Protein AF-A0A3Q4H9J1-F1 (afdb_monomer)

Structure (mmCIF, N/CA/C/O backbone):
data_AF-A0A3Q4H9J1-F1
#
_entry.id   AF-A0A3Q4H9J1-F1
#
loop_
_atom_site.group_PDB
_atom_site.id
_atom_site.type_symbol
_atom_site.label_atom_id
_atom_site.label_alt_id
_atom_site.label_comp_id
_atom_site.label_asym_id
_atom_site.label_entity_id
_atom_site.label_seq_id
_atom_site.pdbx_PDB_ins_code
_atom_site.Cartn_x
_atom_site.Cartn_y
_atom_site.Cartn_z
_atom_site.occupancy
_atom_site.B_iso_or_equiv
_atom_site.auth_seq_id
_atom_site.auth_comp_id
_atom_site.auth_asym_id
_atom_site.auth_atom_id
_atom_site.pdbx_PDB_model_num
ATOM 1 N N . MET A 1 1 ? 48.710 -42.770 75.315 1.00 37.75 1 MET A N 1
ATOM 2 C CA . MET A 1 1 ? 49.729 -42.894 74.249 1.00 37.75 1 MET A CA 1
ATOM 3 C C . MET A 1 1 ? 49.001 -42.767 72.917 1.00 37.75 1 MET A C 1
ATOM 5 O O . MET A 1 1 ? 48.174 -43.613 72.608 1.00 37.75 1 MET A O 1
ATOM 9 N N . GLY A 1 2 ? 49.151 -41.626 72.239 1.00 50.69 2 GLY A N 1
ATOM 10 C CA . GLY A 1 2 ? 48.343 -41.261 71.072 1.00 50.69 2 GLY A CA 1
ATOM 11 C C . GLY A 1 2 ? 48.738 -42.026 69.811 1.00 50.69 2 GLY A C 1
ATOM 12 O O . GLY A 1 2 ? 49.920 -42.143 69.504 1.00 50.69 2 GLY A O 1
ATOM 13 N N . LEU A 1 3 ? 47.747 -42.516 69.065 1.00 50.78 3 LEU A N 1
ATOM 14 C CA . LEU A 1 3 ? 47.939 -43.161 67.765 1.00 50.78 3 LEU A CA 1
ATOM 15 C C . LEU A 1 3 ? 46.765 -42.821 66.838 1.00 50.78 3 LEU A C 1
ATOM 17 O O . LEU A 1 3 ? 45.872 -43.623 66.609 1.00 50.78 3 LEU A O 1
ATOM 21 N N . LEU A 1 4 ? 46.779 -41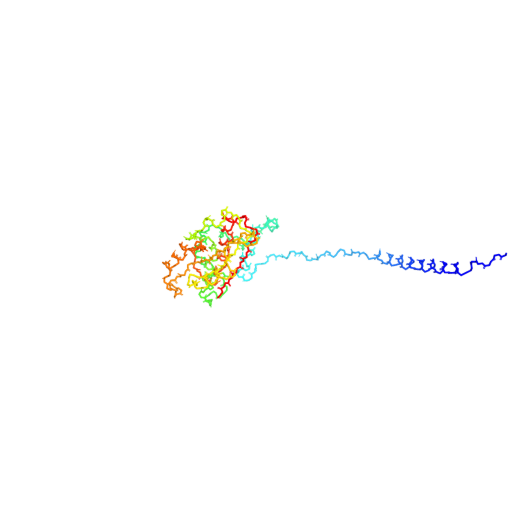.594 66.318 1.00 53.97 4 LEU A N 1
ATOM 22 C CA . LEU A 1 4 ? 46.093 -41.161 65.091 1.00 53.97 4 LEU A CA 1
ATOM 23 C C . LEU A 1 4 ? 46.690 -39.796 64.714 1.00 53.97 4 LEU A C 1
ATOM 25 O O . LEU A 1 4 ? 46.412 -38.823 65.410 1.00 53.97 4 LEU A O 1
ATOM 29 N N . PRO A 1 5 ? 47.589 -39.714 63.702 1.00 55.06 5 PRO A N 1
ATOM 30 C CA . PRO A 1 5 ? 47.185 -39.030 62.465 1.00 55.06 5 PRO A CA 1
ATOM 31 C C . PRO A 1 5 ? 48.042 -39.410 61.225 1.00 55.06 5 PRO A C 1
ATOM 33 O O . PRO A 1 5 ? 48.725 -38.561 60.664 1.00 55.06 5 PRO A O 1
ATOM 36 N N . LYS A 1 6 ? 48.058 -40.665 60.747 1.00 55.75 6 LYS A N 1
ATOM 37 C CA . LYS A 1 6 ? 48.795 -41.002 59.494 1.00 55.75 6 LYS A CA 1
ATOM 38 C C . LYS A 1 6 ? 47.933 -41.029 58.225 1.00 55.75 6 LYS A C 1
ATOM 40 O O . LYS A 1 6 ? 48.457 -40.766 57.146 1.00 55.75 6 LYS A O 1
ATOM 45 N N . MET A 1 7 ? 46.623 -41.280 58.325 1.00 55.19 7 MET A N 1
ATOM 46 C CA . MET A 1 7 ? 45.740 -41.319 57.143 1.00 55.19 7 MET A CA 1
ATOM 47 C C . MET A 1 7 ? 45.337 -39.931 56.628 1.00 55.19 7 MET A C 1
ATOM 49 O O . MET A 1 7 ? 45.268 -39.733 55.421 1.00 55.19 7 MET A O 1
ATOM 53 N N . ARG A 1 8 ? 45.125 -38.949 57.516 1.00 61.12 8 ARG A N 1
ATOM 54 C CA . ARG A 1 8 ? 44.726 -37.590 57.105 1.00 61.12 8 ARG A CA 1
ATOM 55 C C . ARG A 1 8 ? 45.862 -36.824 56.421 1.00 61.12 8 ARG A C 1
ATOM 57 O O . ARG A 1 8 ? 45.616 -36.136 55.440 1.00 61.12 8 ARG A O 1
ATOM 64 N N . LEU A 1 9 ? 47.106 -37.009 56.870 1.00 64.12 9 LEU A N 1
ATOM 65 C CA . LEU A 1 9 ? 48.265 -36.327 56.288 1.00 64.12 9 LEU A CA 1
ATOM 66 C C . LEU A 1 9 ? 48.569 -36.808 54.859 1.00 64.12 9 LEU A C 1
ATOM 68 O O . LEU A 1 9 ? 48.831 -35.986 53.990 1.00 64.12 9 LEU A O 1
ATOM 72 N N . LYS A 1 10 ? 48.467 -38.117 54.581 1.00 67.44 10 LYS A N 1
ATOM 73 C CA . LYS A 1 10 ? 48.689 -38.664 53.227 1.00 67.44 10 LYS A CA 1
ATOM 74 C C . LYS A 1 10 ? 47.671 -38.147 52.206 1.00 67.44 10 LYS A C 1
ATOM 76 O O . LYS A 1 10 ? 48.046 -37.852 51.077 1.00 67.44 10 LYS A O 1
ATOM 81 N N . VAL A 1 11 ? 46.407 -38.004 52.609 1.00 72.19 11 VAL A N 1
ATOM 82 C CA . VAL A 1 11 ? 45.340 -37.473 51.744 1.00 72.19 11 VAL A CA 1
ATOM 83 C C . VAL A 1 11 ? 45.539 -35.980 51.481 1.00 72.19 11 VAL A C 1
ATOM 85 O O . VAL A 1 11 ? 45.431 -35.549 50.338 1.00 72.19 11 VAL A O 1
ATOM 88 N N . VAL A 1 12 ? 45.911 -35.203 52.504 1.00 74.38 12 VAL A N 1
ATOM 89 C CA . VAL A 1 12 ? 46.216 -33.772 52.344 1.00 74.38 12 VAL A CA 1
ATOM 90 C C . VAL A 1 12 ? 47.431 -33.566 51.438 1.00 74.38 12 VAL A C 1
ATOM 92 O O . VAL A 1 12 ? 47.358 -32.753 50.525 1.00 74.38 12 VAL A O 1
ATOM 95 N N . VAL A 1 13 ? 48.504 -34.343 51.616 1.00 77.06 13 VAL A N 1
ATOM 96 C CA . VAL A 1 13 ? 49.694 -34.280 50.747 1.00 77.06 13 VAL A CA 1
ATOM 97 C C . VAL A 1 13 ? 49.363 -34.697 49.310 1.00 77.06 13 VAL A C 1
ATOM 99 O O . VAL A 1 13 ? 49.844 -34.087 48.363 1.00 77.06 13 VAL A O 1
ATOM 102 N N . SER A 1 14 ? 48.505 -35.701 49.114 1.00 77.38 14 SER A N 1
ATOM 103 C CA . SER A 1 14 ? 48.070 -36.094 47.770 1.00 77.38 14 SER A CA 1
ATOM 104 C C . SER A 1 14 ? 47.244 -34.994 47.091 1.00 77.38 14 SER A C 1
ATOM 106 O O . SER A 1 14 ? 47.505 -34.680 45.933 1.00 77.38 14 SER A O 1
ATOM 108 N N . LEU A 1 15 ? 46.315 -34.353 47.808 1.00 78.94 15 LEU A N 1
ATOM 109 C CA . LEU A 1 15 ? 45.510 -33.239 47.292 1.00 78.94 15 LEU A CA 1
ATOM 110 C C . LEU A 1 15 ? 46.351 -31.994 46.984 1.00 78.94 15 LEU A C 1
ATOM 112 O O . LEU A 1 15 ? 46.116 -31.338 45.971 1.00 78.94 15 LEU A O 1
ATOM 116 N N . THR A 1 16 ? 47.345 -31.664 47.813 1.00 79.56 16 THR A N 1
ATOM 117 C CA . THR A 1 16 ? 48.235 -30.524 47.542 1.00 79.56 16 THR A CA 1
ATOM 118 C C . THR A 1 16 ? 49.149 -30.789 46.349 1.00 79.56 16 THR A C 1
ATOM 120 O O . THR A 1 16 ? 49.336 -29.891 45.532 1.00 79.56 16 THR A O 1
ATOM 123 N N . MET A 1 17 ? 49.649 -32.017 46.183 1.00 81.44 17 MET A N 1
ATOM 124 C CA . MET A 1 17 ? 50.449 -32.398 45.014 1.00 81.44 17 MET A CA 1
ATOM 125 C C . MET A 1 17 ? 49.625 -32.399 43.723 1.00 81.44 17 MET A C 1
ATOM 127 O O . MET A 1 17 ? 50.103 -31.914 42.701 1.00 81.44 17 MET A O 1
ATOM 131 N N . VAL A 1 18 ? 48.373 -32.870 43.761 1.00 85.25 18 VAL A N 1
ATOM 132 C CA . VAL A 1 18 ? 47.457 -32.798 42.609 1.00 85.25 18 VAL A CA 1
ATOM 133 C C . VAL A 1 18 ? 47.160 -31.343 42.240 1.00 85.25 18 VAL A C 1
ATOM 135 O O . VAL A 1 18 ? 47.265 -30.982 41.070 1.00 85.25 18 VAL A O 1
ATOM 138 N N . ASN A 1 19 ? 46.877 -30.482 43.221 1.00 77.00 19 ASN A N 1
ATOM 139 C CA . ASN A 1 19 ? 46.660 -29.055 42.970 1.00 77.00 19 ASN A CA 1
ATOM 140 C C . ASN A 1 19 ? 47.911 -28.357 42.415 1.00 77.00 19 ASN A C 1
ATOM 142 O O . ASN A 1 19 ? 47.789 -27.538 41.509 1.00 77.00 19 ASN A O 1
ATOM 146 N N . LEU A 1 20 ? 49.111 -28.710 42.886 1.00 84.12 20 LEU A N 1
ATOM 147 C CA . LEU A 1 20 ? 50.372 -28.219 42.321 1.00 84.12 20 LEU A CA 1
ATOM 148 C C . LEU A 1 20 ? 50.561 -28.665 40.868 1.00 84.12 20 LEU A C 1
ATOM 150 O O . LEU A 1 20 ? 50.935 -27.852 40.028 1.00 84.12 20 LEU A O 1
ATOM 154 N N . PHE A 1 21 ? 50.256 -29.924 40.548 1.00 83.44 21 PHE A N 1
ATOM 155 C CA . PHE A 1 21 ? 50.308 -30.422 39.172 1.00 83.44 21 PHE A CA 1
ATOM 156 C C . PHE A 1 21 ? 49.316 -29.697 38.258 1.00 83.44 21 PHE A C 1
ATOM 158 O O . PHE A 1 21 ? 49.690 -29.292 37.158 1.00 83.44 21 PHE A O 1
ATOM 165 N N . ILE A 1 22 ? 48.086 -29.466 38.723 1.00 81.00 22 ILE A N 1
ATOM 166 C CA . ILE A 1 22 ? 47.083 -28.678 37.995 1.00 81.00 22 ILE A CA 1
ATOM 167 C C . ILE A 1 22 ? 47.595 -27.250 37.771 1.00 81.00 22 ILE A C 1
ATOM 169 O O . ILE A 1 22 ? 47.521 -26.740 36.655 1.00 81.00 22 ILE A O 1
ATOM 173 N N . PHE A 1 23 ? 48.190 -26.624 38.791 1.00 80.06 23 PHE A N 1
ATOM 174 C CA . PHE A 1 23 ? 48.739 -25.273 38.682 1.00 80.06 23 PHE A CA 1
ATOM 175 C C . PHE A 1 23 ? 49.909 -25.198 37.689 1.00 80.06 23 PHE A C 1
ATOM 177 O O . PHE A 1 23 ? 49.989 -24.261 36.897 1.00 80.06 23 PHE A O 1
ATOM 184 N N . ILE A 1 24 ? 50.786 -26.208 37.664 1.00 80.38 24 ILE A N 1
ATOM 185 C CA . ILE A 1 24 ? 51.892 -26.305 36.700 1.00 80.38 24 ILE A CA 1
ATOM 186 C C . ILE A 1 24 ? 51.363 -26.496 35.271 1.00 80.38 24 ILE A C 1
ATOM 188 O O . ILE A 1 24 ? 51.884 -25.867 34.350 1.00 80.38 24 ILE A O 1
ATOM 192 N N . ILE A 1 25 ? 50.319 -27.310 35.069 1.00 75.94 25 ILE A N 1
ATOM 193 C CA . ILE A 1 25 ? 49.686 -27.503 33.753 1.00 75.94 25 ILE A CA 1
ATOM 194 C C . ILE A 1 25 ? 49.044 -26.197 33.265 1.00 75.94 25 ILE A C 1
ATOM 196 O O . ILE A 1 25 ? 49.283 -25.793 32.126 1.00 75.94 25 ILE A O 1
ATOM 200 N N . ILE A 1 26 ? 48.298 -25.497 34.126 1.00 70.38 26 ILE A N 1
ATOM 201 C CA . ILE A 1 26 ? 47.676 -24.206 33.791 1.00 70.38 26 ILE A CA 1
ATOM 202 C C . ILE A 1 26 ? 48.749 -23.153 33.479 1.00 70.38 26 ILE A C 1
ATOM 204 O O . ILE A 1 26 ? 48.635 -22.432 32.489 1.00 70.38 26 ILE A O 1
ATOM 208 N N . SER A 1 27 ? 49.829 -23.104 34.262 1.00 70.00 27 SER A N 1
ATOM 209 C CA . SER A 1 27 ? 50.927 -22.152 34.057 1.00 70.00 27 SER A CA 1
ATOM 210 C C . SER A 1 27 ? 51.729 -22.443 32.774 1.00 70.00 27 SER A C 1
ATOM 212 O O . SER A 1 27 ? 52.113 -21.517 32.059 1.00 70.00 27 SER A O 1
ATOM 214 N N . ARG A 1 28 ? 51.912 -23.723 32.398 1.00 67.12 28 ARG A N 1
ATOM 215 C CA . ARG A 1 28 ? 52.495 -24.103 31.093 1.00 67.12 28 ARG A CA 1
ATOM 216 C C . ARG A 1 28 ? 51.592 -23.740 29.913 1.00 67.12 28 ARG A C 1
ATOM 218 O O . ARG A 1 28 ? 52.122 -23.266 28.913 1.00 67.12 28 ARG A O 1
ATOM 225 N N . ASN A 1 29 ? 50.273 -23.919 30.029 1.00 58.97 29 ASN A N 1
ATOM 226 C CA . ASN A 1 29 ? 49.326 -23.526 28.977 1.00 58.97 29 ASN A CA 1
ATOM 227 C C . ASN A 1 29 ? 49.263 -22.001 28.800 1.00 58.97 29 ASN A C 1
ATOM 229 O O . ASN A 1 29 ? 49.269 -21.518 27.673 1.00 58.97 29 ASN A O 1
ATOM 233 N N . ILE A 1 30 ? 49.302 -21.232 29.893 1.00 58.22 30 ILE A N 1
ATOM 234 C CA . ILE A 1 30 ? 49.330 -19.759 29.840 1.00 58.22 30 ILE A CA 1
ATOM 235 C C . ILE A 1 30 ? 50.601 -19.226 29.160 1.00 58.22 30 ILE A C 1
ATOM 237 O O . ILE A 1 30 ? 50.550 -18.199 28.483 1.00 58.22 30 ILE A O 1
ATOM 241 N N . ASN A 1 31 ? 51.737 -19.916 29.300 1.00 51.12 31 ASN A N 1
ATOM 242 C CA . ASN A 1 31 ? 52.978 -19.520 28.630 1.00 51.12 31 ASN A CA 1
ATOM 243 C C . ASN A 1 31 ? 53.049 -19.931 27.150 1.00 51.12 31 ASN A C 1
ATOM 245 O O . ASN A 1 31 ? 53.826 -19.326 26.414 1.00 51.12 31 ASN A O 1
ATOM 249 N N . GLN A 1 32 ? 52.250 -20.903 26.690 1.00 52.34 32 GLN A N 1
ATOM 250 C CA . GLN A 1 32 ? 52.195 -21.254 25.264 1.00 52.34 32 GLN A CA 1
ATOM 251 C C . GLN A 1 32 ? 51.372 -20.260 24.430 1.00 52.34 32 GLN A C 1
ATOM 253 O O . GLN A 1 32 ? 51.667 -20.088 23.250 1.00 52.34 32 GLN A O 1
ATOM 258 N N . ASP A 1 33 ? 50.433 -19.527 25.036 1.00 51.19 33 ASP A N 1
ATOM 259 C CA . ASP A 1 33 ? 49.604 -18.543 24.319 1.00 51.19 33 ASP A CA 1
ATOM 260 C C . ASP A 1 33 ? 50.258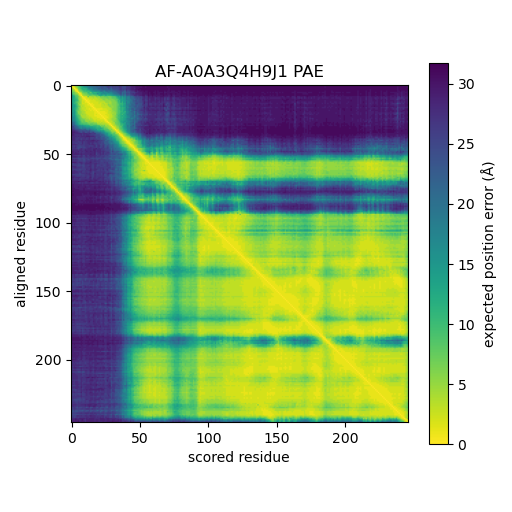 -17.156 24.159 1.00 51.19 33 ASP A C 1
ATOM 262 O O . ASP A 1 33 ? 49.728 -16.281 23.474 1.00 51.19 33 ASP A O 1
ATOM 266 N N . LYS A 1 34 ? 51.441 -16.929 24.750 1.00 50.31 34 LYS A N 1
ATOM 267 C CA . LYS A 1 34 ? 52.137 -15.627 24.701 1.00 50.31 34 LYS A CA 1
ATOM 268 C C . LYS A 1 34 ? 53.253 -15.513 23.656 1.00 50.31 34 LYS A C 1
ATOM 270 O O . LYS A 1 34 ? 53.969 -14.515 23.663 1.00 50.31 34 LYS A O 1
ATOM 275 N N . SER A 1 35 ? 53.400 -16.471 22.734 1.00 51.53 35 SER A N 1
ATOM 276 C CA . SER A 1 35 ? 54.343 -16.347 21.602 1.00 51.53 35 SER A CA 1
ATOM 277 C C . SER A 1 35 ? 53.692 -16.398 20.216 1.00 51.53 35 SER A C 1
ATOM 279 O O . SER A 1 35 ? 54.386 -16.553 19.210 1.00 51.53 35 SER A O 1
ATOM 281 N N . GLY A 1 36 ? 52.373 -16.244 20.127 1.00 50.06 36 GLY A N 1
ATOM 282 C CA . GLY A 1 36 ? 51.726 -15.909 18.868 1.00 50.06 36 GLY A CA 1
ATOM 283 C C . GLY A 1 36 ? 51.694 -14.396 18.740 1.00 50.06 36 GLY A C 1
ATOM 284 O O . GLY A 1 36 ? 50.844 -13.758 19.351 1.00 50.06 36 GLY A O 1
ATOM 285 N N . HIS A 1 37 ? 52.592 -13.791 17.957 1.00 55.06 37 HIS A N 1
ATOM 286 C CA . HIS A 1 37 ? 52.297 -12.466 17.414 1.00 55.06 37 HIS A CA 1
ATOM 287 C C . HIS A 1 37 ? 50.933 -12.572 16.739 1.00 55.06 37 HIS A C 1
ATOM 289 O O . HIS A 1 37 ? 50.810 -13.229 15.703 1.00 55.06 37 HIS A O 1
ATOM 295 N N . GLN A 1 38 ? 49.904 -11.993 17.357 1.00 60.75 38 GLN A N 1
ATOM 296 C CA . GLN A 1 38 ? 48.578 -11.898 16.777 1.00 60.75 38 GLN A CA 1
ATOM 297 C C . GLN A 1 38 ? 48.755 -10.995 15.556 1.00 60.75 38 GLN A C 1
ATOM 299 O O . GLN A 1 38 ? 48.740 -9.771 15.660 1.00 60.75 38 GLN A O 1
ATOM 304 N N . LYS A 1 39 ? 49.086 -11.599 14.407 1.00 60.12 39 LYS A N 1
ATOM 305 C CA . LYS A 1 39 ? 49.213 -10.888 13.141 1.00 60.12 39 LYS A CA 1
ATOM 306 C C . LYS A 1 39 ? 47.862 -10.242 12.932 1.00 60.12 39 LYS A C 1
ATOM 308 O O . LYS A 1 39 ? 46.887 -10.935 12.652 1.00 60.12 39 LYS A O 1
ATOM 313 N N . ILE A 1 40 ? 47.809 -8.929 13.114 1.00 63.81 40 ILE A N 1
ATOM 314 C CA . ILE A 1 40 ? 46.660 -8.136 12.718 1.00 63.81 40 ILE A CA 1
ATOM 315 C C . ILE A 1 40 ? 46.504 -8.423 11.226 1.00 63.81 40 ILE A C 1
ATOM 317 O O . ILE A 1 40 ? 47.340 -8.024 10.413 1.00 63.81 40 ILE A O 1
ATOM 321 N N . LEU A 1 41 ? 45.492 -9.218 10.880 1.00 65.06 41 LEU A N 1
ATOM 322 C CA . LEU A 1 41 ? 45.136 -9.522 9.503 1.00 65.06 41 LEU A CA 1
ATOM 323 C C . LEU A 1 41 ? 44.503 -8.257 8.938 1.00 65.06 41 LEU A C 1
ATOM 325 O O . LEU A 1 41 ? 43.286 -8.111 8.920 1.00 65.06 41 LEU A O 1
ATOM 329 N N . ILE A 1 42 ? 45.346 -7.313 8.530 1.00 66.19 42 ILE A N 1
ATOM 330 C CA . ILE A 1 42 ? 44.907 -6.165 7.751 1.00 66.19 42 ILE A CA 1
ATOM 331 C C . ILE A 1 42 ? 44.557 -6.721 6.368 1.00 66.19 42 ILE A C 1
ATOM 333 O O . ILE A 1 42 ? 45.443 -7.262 5.695 1.00 66.19 42 ILE A O 1
ATOM 337 N N . PRO A 1 43 ? 43.288 -6.646 5.931 1.00 70.12 43 PRO A N 1
ATOM 338 C CA . PRO A 1 43 ? 42.915 -7.085 4.599 1.00 70.12 43 PRO A CA 1
ATOM 339 C C . PRO A 1 43 ? 43.741 -6.305 3.572 1.00 70.12 43 PRO A C 1
ATOM 341 O O . PRO A 1 43 ? 43.734 -5.076 3.562 1.00 70.12 43 PRO A O 1
ATOM 344 N N . SER A 1 44 ? 44.460 -7.011 2.697 1.00 67.00 44 SER A N 1
ATOM 345 C CA . SER A 1 44 ? 45.255 -6.381 1.630 1.00 67.00 44 SER A CA 1
ATOM 346 C C . SER A 1 44 ? 44.384 -5.661 0.597 1.00 67.00 44 SER A C 1
ATOM 348 O O . SER A 1 44 ? 44.845 -4.777 -0.122 1.00 67.00 44 SER A O 1
ATOM 350 N N . LYS A 1 45 ? 43.104 -6.035 0.530 1.00 64.44 45 LYS A N 1
ATOM 351 C CA . LYS A 1 45 ? 42.085 -5.372 -0.274 1.00 64.44 45 LYS A CA 1
ATOM 352 C C . LYS A 1 45 ? 41.385 -4.334 0.591 1.00 64.44 45 LYS A C 1
ATOM 354 O O . LYS A 1 45 ? 41.023 -4.623 1.730 1.00 64.44 45 LYS A O 1
ATOM 359 N N . ARG A 1 46 ? 41.136 -3.146 0.033 1.00 65.38 46 ARG A N 1
ATOM 360 C CA . ARG A 1 46 ? 40.203 -2.199 0.656 1.00 65.38 46 ARG A CA 1
ATOM 361 C C . ARG A 1 46 ? 38.887 -2.933 0.911 1.00 65.38 46 ARG A C 1
ATOM 363 O O . ARG A 1 46 ? 38.387 -3.610 0.016 1.00 65.38 46 ARG A O 1
ATOM 370 N N . PHE A 1 47 ? 38.352 -2.785 2.122 1.00 65.19 47 PHE A N 1
ATOM 371 C CA . PHE A 1 47 ? 37.053 -3.345 2.505 1.00 65.19 47 PHE A CA 1
ATOM 372 C C . PHE A 1 47 ? 35.961 -2.957 1.491 1.00 65.19 47 PHE A C 1
ATOM 374 O O . PHE A 1 47 ? 35.124 -3.774 1.122 1.00 65.19 47 PHE A O 1
ATOM 381 N N . TRP A 1 48 ? 36.061 -1.739 0.953 1.00 62.66 48 TRP A N 1
ATOM 382 C CA . TRP A 1 48 ? 35.283 -1.265 -0.186 1.00 62.66 48 TRP A CA 1
ATOM 383 C C . TRP A 1 48 ? 36.074 -1.425 -1.493 1.00 62.66 48 TRP A C 1
ATOM 385 O O . TRP A 1 48 ? 37.131 -0.812 -1.673 1.00 62.66 48 TRP A O 1
ATOM 395 N N . ALA A 1 49 ? 35.558 -2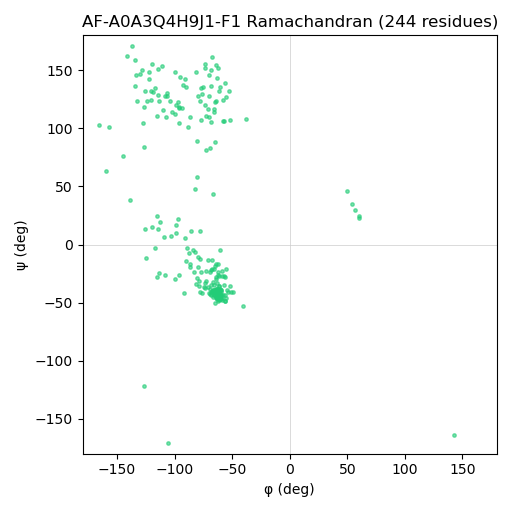.232 -2.422 1.00 63.03 49 ALA A N 1
ATOM 396 C CA . ALA A 1 49 ? 36.048 -2.278 -3.800 1.00 63.03 49 ALA A CA 1
ATOM 397 C C . ALA A 1 49 ? 35.731 -0.960 -4.540 1.00 63.03 49 ALA A C 1
ATOM 399 O O . ALA A 1 49 ? 34.853 -0.207 -4.119 1.00 63.03 49 ALA A O 1
ATOM 400 N N . LYS A 1 50 ? 36.422 -0.676 -5.660 1.00 64.50 50 LYS A N 1
ATOM 401 C CA . LYS A 1 50 ? 36.019 0.429 -6.552 1.00 64.50 50 LYS A CA 1
ATOM 402 C C . LYS A 1 50 ? 34.561 0.212 -6.965 1.00 64.50 50 LYS A C 1
ATOM 404 O O . LYS A 1 50 ? 34.214 -0.871 -7.432 1.00 64.50 50 LYS A O 1
ATOM 409 N N . VAL A 1 51 ? 33.731 1.231 -6.771 1.00 70.81 51 VAL A N 1
ATOM 410 C CA . VAL A 1 51 ? 32.291 1.159 -7.020 1.00 70.81 51 VAL A CA 1
ATOM 411 C C . VAL A 1 51 ? 32.053 1.024 -8.526 1.00 70.81 51 VAL A C 1
ATOM 413 O O . VAL A 1 51 ? 32.226 1.980 -9.276 1.00 70.81 51 VAL A O 1
ATOM 416 N N . ALA A 1 52 ? 31.689 -0.178 -8.970 1.00 75.75 52 ALA A N 1
ATOM 417 C CA . ALA A 1 52 ? 31.234 -0.435 -10.332 1.00 75.75 52 ALA A CA 1
ATOM 418 C C . ALA A 1 52 ? 29.696 -0.403 -10.374 1.00 75.75 52 ALA A C 1
ATOM 420 O O . ALA A 1 52 ? 29.058 -0.833 -9.404 1.00 75.75 52 ALA A O 1
ATOM 421 N N . PRO A 1 53 ? 29.084 0.093 -11.463 1.00 79.38 53 PRO A N 1
ATOM 422 C CA . PRO A 1 53 ? 27.635 0.107 -11.590 1.00 79.38 53 PRO A CA 1
ATOM 423 C C . PRO A 1 53 ? 27.101 -1.320 -11.736 1.00 79.38 53 PRO A C 1
ATOM 425 O O . PRO A 1 53 ? 27.644 -2.129 -12.494 1.00 79.38 53 PRO A O 1
ATOM 428 N N . SER A 1 54 ? 26.011 -1.628 -11.034 1.00 83.88 54 SER A N 1
ATOM 429 C CA . SER A 1 54 ? 25.308 -2.895 -11.239 1.00 83.88 54 SER A CA 1
ATOM 430 C C . SER A 1 54 ? 24.732 -2.991 -12.660 1.00 83.88 54 SER A C 1
ATOM 432 O O . SER A 1 54 ? 24.245 -2.004 -13.216 1.00 83.88 54 SER A O 1
ATOM 434 N N . SER A 1 55 ? 24.762 -4.191 -13.246 1.00 83.88 55 SER A N 1
ATOM 435 C CA . SER A 1 55 ? 24.189 -4.465 -14.571 1.00 83.88 55 SER A CA 1
ATOM 436 C C . SER A 1 55 ? 22.659 -4.488 -14.557 1.00 83.88 55 SER A C 1
ATOM 438 O O . SER A 1 55 ? 22.021 -4.116 -15.542 1.00 83.88 55 SER A O 1
ATOM 440 N N . ALA A 1 56 ? 22.061 -4.909 -13.441 1.00 88.69 56 ALA A N 1
ATOM 441 C CA . ALA A 1 56 ? 20.621 -4.907 -13.260 1.00 88.69 56 ALA A CA 1
ATOM 442 C C . ALA A 1 56 ? 20.128 -3.484 -12.978 1.00 88.69 56 ALA A C 1
ATOM 444 O O . ALA A 1 56 ? 20.631 -2.790 -12.091 1.00 88.69 56 ALA A O 1
ATOM 445 N N . TYR A 1 57 ? 19.106 -3.058 -13.721 1.00 89.75 57 TYR A N 1
ATOM 446 C CA . TYR A 1 57 ? 18.621 -1.681 -13.674 1.00 89.75 57 TYR A CA 1
ATOM 447 C C . TYR A 1 57 ? 18.170 -1.255 -12.270 1.00 89.75 57 TYR A C 1
ATOM 449 O O . TYR A 1 57 ? 18.579 -0.198 -11.795 1.00 89.75 57 TYR A O 1
ATOM 457 N N . TRP A 1 58 ? 17.391 -2.092 -11.574 1.00 89.31 58 TRP A N 1
ATOM 458 C CA . TRP A 1 58 ? 16.910 -1.777 -10.225 1.00 89.31 58 TRP A CA 1
ATOM 459 C C . TRP A 1 58 ? 18.063 -1.630 -9.224 1.00 89.31 58 TRP A C 1
ATOM 461 O O . TRP A 1 58 ? 18.130 -0.631 -8.516 1.00 89.31 58 TRP A O 1
ATOM 471 N N . ASN A 1 59 ? 19.018 -2.566 -9.228 1.00 90.50 59 ASN A N 1
ATOM 472 C CA . ASN A 1 59 ? 20.204 -2.508 -8.372 1.00 90.50 59 ASN A CA 1
ATOM 473 C C . ASN A 1 59 ? 21.036 -1.252 -8.643 1.00 90.50 59 ASN A C 1
ATOM 475 O O . ASN A 1 59 ? 21.514 -0.628 -7.703 1.00 90.50 59 ASN A O 1
ATOM 479 N N . ARG A 1 60 ? 21.171 -0.848 -9.913 1.00 88.38 60 ARG A N 1
ATOM 480 C CA . ARG A 1 60 ? 21.857 0.393 -10.287 1.00 88.38 60 ARG A CA 1
ATOM 481 C C . ARG A 1 60 ? 21.129 1.625 -9.751 1.00 88.38 60 ARG A C 1
ATOM 483 O O . ARG A 1 60 ? 21.775 2.518 -9.220 1.00 88.38 60 ARG A O 1
ATOM 490 N N . GLN A 1 61 ? 19.801 1.683 -9.872 1.00 86.38 61 GLN A N 1
ATOM 491 C CA . GLN A 1 61 ? 19.015 2.791 -9.314 1.00 86.38 61 GLN A CA 1
ATOM 492 C C . GLN A 1 61 ? 19.103 2.834 -7.781 1.00 86.38 61 GLN A C 1
ATOM 494 O O . GLN A 1 61 ? 19.277 3.911 -7.220 1.00 86.38 61 GLN A O 1
ATOM 499 N N . GLN A 1 62 ? 19.049 1.681 -7.107 1.00 88.69 62 GLN A N 1
ATOM 500 C CA . GLN A 1 62 ? 19.216 1.602 -5.654 1.00 88.69 62 GLN A CA 1
ATOM 501 C C . GLN A 1 62 ? 20.611 2.073 -5.224 1.00 88.69 62 GLN A C 1
ATOM 503 O O . GLN A 1 62 ? 20.729 2.890 -4.322 1.00 88.69 62 GLN A O 1
ATOM 508 N N . GLN A 1 63 ? 21.657 1.646 -5.932 1.00 85.62 63 GLN A N 1
ATOM 509 C CA . GLN A 1 63 ? 23.035 2.066 -5.681 1.00 85.62 63 GLN A CA 1
ATOM 510 C C . GLN A 1 63 ? 23.217 3.588 -5.810 1.00 85.62 63 GLN A C 1
ATOM 512 O O . GLN A 1 63 ? 23.902 4.191 -4.988 1.00 85.62 63 GLN A O 1
ATOM 517 N N . ILE A 1 64 ? 22.588 4.218 -6.811 1.00 82.81 64 ILE A N 1
ATOM 518 C CA . ILE A 1 64 ? 22.581 5.684 -6.961 1.00 82.81 64 ILE A CA 1
ATOM 519 C C . ILE A 1 64 ? 21.913 6.339 -5.741 1.00 82.81 64 ILE A C 1
ATOM 521 O O . ILE A 1 64 ? 22.476 7.265 -5.159 1.00 82.81 64 ILE A O 1
ATOM 525 N N . LEU A 1 65 ? 20.745 5.841 -5.317 1.00 84.56 65 LEU A N 1
ATOM 526 C CA . LEU A 1 65 ? 20.032 6.365 -4.146 1.00 84.56 65 LEU A CA 1
ATOM 527 C C . LEU A 1 65 ? 20.839 6.217 -2.849 1.00 84.56 65 LEU A C 1
ATOM 529 O O . LEU A 1 65 ? 20.887 7.162 -2.060 1.00 84.56 65 LEU A O 1
ATOM 533 N N . ASP A 1 66 ? 21.490 5.071 -2.647 1.00 84.19 66 ASP A N 1
ATOM 534 C CA . ASP A 1 66 ? 22.306 4.785 -1.465 1.00 84.19 66 ASP A CA 1
ATOM 535 C C . ASP A 1 66 ? 23.511 5.731 -1.375 1.00 84.19 66 ASP A C 1
ATOM 537 O O . ASP A 1 66 ? 23.823 6.235 -0.296 1.00 84.19 66 ASP A O 1
ATOM 541 N N . ILE A 1 67 ? 24.166 6.019 -2.506 1.00 79.69 67 ILE A N 1
ATOM 542 C CA . ILE A 1 67 ? 25.307 6.944 -2.556 1.00 79.69 67 ILE A CA 1
ATOM 543 C C . ILE A 1 67 ? 24.858 8.382 -2.295 1.00 79.69 67 ILE A C 1
ATOM 545 O O . ILE A 1 67 ? 25.503 9.081 -1.517 1.00 79.69 67 ILE A O 1
ATOM 549 N N . HIS A 1 68 ? 23.738 8.818 -2.879 1.00 78.50 68 HIS A N 1
ATOM 550 C CA . HIS A 1 68 ? 23.203 10.157 -2.618 1.00 78.50 68 HIS A CA 1
ATOM 551 C C . HIS A 1 68 ? 22.738 10.343 -1.169 1.00 78.50 68 HIS A C 1
ATOM 553 O O . HIS A 1 68 ? 22.864 11.437 -0.622 1.00 78.50 68 HIS A O 1
ATOM 559 N N . SER A 1 69 ? 22.199 9.290 -0.550 1.00 81.06 69 SER A N 1
ATOM 560 C CA . SER A 1 69 ? 21.614 9.356 0.794 1.00 81.06 69 SER A CA 1
ATOM 561 C C . SER A 1 69 ? 22.639 9.149 1.914 1.00 81.06 69 SER A C 1
ATOM 563 O O . SER A 1 69 ? 22.360 9.486 3.063 1.00 81.06 69 SER A O 1
ATOM 565 N N . ASN A 1 70 ? 23.826 8.606 1.618 1.00 79.25 70 ASN A N 1
ATOM 566 C CA . ASN A 1 70 ? 24.848 8.308 2.618 1.00 79.25 70 ASN A CA 1
ATOM 567 C C . ASN A 1 70 ? 26.109 9.161 2.417 1.00 79.25 70 ASN A C 1
ATOM 569 O O . ASN A 1 70 ? 26.907 8.959 1.500 1.00 79.25 70 ASN A O 1
ATOM 573 N N . GLN A 1 71 ? 26.326 10.085 3.354 1.00 66.56 71 GLN A N 1
ATOM 574 C CA . GLN A 1 71 ? 27.442 11.033 3.336 1.00 66.56 71 GLN A CA 1
ATOM 575 C C . GLN A 1 71 ? 28.824 10.355 3.319 1.00 66.56 71 GLN A C 1
ATOM 577 O O . GLN A 1 71 ? 29.768 10.921 2.774 1.00 66.56 71 GLN A O 1
ATOM 582 N N . ILE A 1 72 ? 28.950 9.133 3.855 1.00 67.00 72 ILE A N 1
ATOM 583 C CA . ILE A 1 72 ? 30.221 8.387 3.914 1.00 67.00 72 ILE A CA 1
ATOM 584 C C . ILE A 1 72 ? 30.713 7.999 2.510 1.00 67.00 72 ILE A C 1
ATOM 586 O O . ILE A 1 72 ? 31.919 7.941 2.270 1.00 67.00 72 ILE A O 1
ATOM 590 N N . PHE A 1 73 ? 29.803 7.749 1.563 1.00 62.44 73 PHE A N 1
ATOM 591 C CA . PHE A 1 73 ? 30.193 7.427 0.189 1.00 62.44 73 PHE A CA 1
ATOM 592 C C . PHE A 1 73 ? 30.581 8.676 -0.608 1.00 62.44 73 PHE A C 1
ATOM 594 O O . PHE A 1 73 ? 31.483 8.604 -1.436 1.00 62.44 73 PHE A O 1
ATOM 601 N N . MET A 1 74 ? 29.976 9.831 -0.319 1.00 57.31 74 MET A N 1
ATOM 602 C CA . MET A 1 74 ? 30.255 11.088 -1.026 1.00 57.31 74 MET A CA 1
ATOM 603 C C . MET A 1 74 ? 31.613 11.707 -0.650 1.00 57.31 74 MET A C 1
ATOM 605 O O . MET A 1 74 ? 32.280 12.289 -1.503 1.00 57.31 74 MET A O 1
ATOM 609 N N . THR A 1 75 ? 32.072 11.553 0.597 1.00 54.88 75 THR A N 1
ATOM 610 C CA . THR A 1 75 ? 33.338 12.147 1.078 1.00 54.88 75 THR A CA 1
ATOM 611 C C . THR A 1 75 ? 34.596 11.522 0.465 1.00 54.88 75 THR A C 1
ATOM 613 O O . THR A 1 75 ? 35.618 12.197 0.366 1.00 54.88 75 THR A O 1
ATOM 616 N N . ASN A 1 76 ? 34.527 10.277 -0.018 1.00 56.25 76 ASN A N 1
ATOM 617 C CA . ASN A 1 76 ? 35.638 9.616 -0.719 1.00 56.25 76 ASN A CA 1
ATOM 618 C C . ASN A 1 76 ? 35.789 10.039 -2.195 1.00 56.25 76 ASN A C 1
ATOM 620 O O . ASN A 1 76 ? 36.796 9.693 -2.814 1.00 56.25 76 ASN A O 1
ATOM 624 N N . HIS A 1 77 ? 34.814 10.757 -2.765 1.00 56.78 77 HIS A N 1
ATOM 625 C CA . HIS A 1 77 ? 34.746 11.085 -4.197 1.00 56.78 77 HIS A CA 1
ATOM 626 C C . HIS A 1 77 ? 34.920 12.581 -4.509 1.00 56.78 77 HIS A C 1
ATOM 628 O O . HIS A 1 77 ? 34.601 13.022 -5.608 1.00 56.78 77 HIS A O 1
ATOM 634 N N . SER A 1 78 ? 35.488 13.362 -3.586 1.00 54.34 78 SER A N 1
ATOM 635 C CA . SER A 1 78 ? 35.678 14.819 -3.707 1.00 54.34 78 SER A CA 1
ATOM 636 C C . SER A 1 78 ? 36.548 15.294 -4.885 1.00 54.34 78 SER A C 1
ATOM 638 O O . SER A 1 78 ? 36.649 16.499 -5.096 1.00 54.34 78 SER A O 1
ATOM 640 N N . SER A 1 79 ? 37.157 14.389 -5.659 1.00 56.12 79 SER A N 1
ATOM 641 C CA . SER A 1 79 ? 37.977 14.724 -6.837 1.00 56.12 79 SER A CA 1
ATOM 642 C C . SER A 1 79 ? 37.398 14.271 -8.183 1.00 56.12 79 SER A C 1
ATOM 644 O O . SER A 1 79 ? 37.702 14.923 -9.167 1.00 56.12 79 SER A O 1
ATOM 646 N N . ASP A 1 80 ? 36.542 13.242 -8.240 1.00 58.31 80 ASP A N 1
ATOM 647 C CA . ASP A 1 80 ? 35.900 12.769 -9.479 1.00 58.31 80 ASP A CA 1
ATOM 648 C C . ASP A 1 80 ? 34.608 12.010 -9.135 1.00 58.31 80 ASP A C 1
ATOM 650 O O . ASP A 1 80 ? 34.642 10.843 -8.722 1.00 58.31 80 ASP A O 1
ATOM 654 N N . ILE A 1 81 ? 33.453 12.666 -9.290 1.00 61.62 81 ILE A N 1
ATOM 655 C CA . ILE A 1 81 ? 32.147 11.998 -9.229 1.00 61.62 81 ILE A CA 1
ATOM 656 C C . ILE A 1 81 ? 31.990 11.200 -10.532 1.00 61.62 81 ILE A C 1
ATOM 658 O O . ILE A 1 81 ? 32.016 11.799 -11.608 1.00 61.62 81 ILE A O 1
ATOM 662 N N . PRO A 1 82 ? 31.828 9.865 -10.482 1.00 67.00 82 PRO A N 1
ATOM 663 C CA . PRO A 1 82 ? 31.637 9.068 -11.686 1.00 67.00 82 PRO A CA 1
ATOM 664 C C . PRO A 1 82 ? 30.435 9.545 -12.513 1.00 67.00 82 PRO A C 1
ATOM 666 O O . PRO A 1 82 ? 29.370 9.812 -11.973 1.00 67.00 82 PRO A O 1
ATOM 669 N N . GLU A 1 83 ? 30.569 9.582 -13.837 1.00 65.81 83 GLU A N 1
ATOM 670 C CA . GLU A 1 83 ? 29.559 10.123 -14.764 1.00 65.81 83 GLU A CA 1
ATOM 671 C C . GLU A 1 83 ? 28.165 9.470 -14.626 1.00 65.81 83 GLU A C 1
ATOM 673 O O . GLU A 1 83 ? 27.140 10.119 -14.817 1.00 65.81 83 GLU A O 1
ATOM 678 N N . TRP A 1 84 ? 28.104 8.205 -14.193 1.00 69.50 84 TRP A N 1
ATOM 679 C CA . TRP A 1 84 ? 26.850 7.490 -13.921 1.00 69.50 84 TRP A CA 1
ATOM 680 C C . TRP A 1 84 ? 26.097 7.974 -12.664 1.00 69.50 84 TRP A C 1
ATOM 682 O O . TRP A 1 84 ? 24.932 7.616 -12.493 1.00 69.50 84 TRP A O 1
ATOM 692 N N . LEU A 1 85 ? 26.735 8.776 -11.801 1.00 68.62 85 LEU A N 1
ATOM 693 C CA . LEU A 1 85 ? 26.130 9.448 -10.641 1.00 68.62 85 LEU A CA 1
ATOM 694 C C . LEU A 1 85 ? 25.572 10.839 -10.978 1.00 68.62 85 LEU A C 1
ATOM 696 O O . LEU A 1 85 ? 24.762 11.361 -10.222 1.00 68.62 85 LEU A O 1
ATOM 700 N N . ASN A 1 86 ? 25.927 11.419 -12.129 1.00 62.66 86 ASN A N 1
ATOM 701 C CA . ASN A 1 86 ? 25.386 12.705 -12.592 1.00 62.66 86 ASN A CA 1
ATOM 702 C C . ASN A 1 86 ? 23.973 12.595 -13.192 1.00 62.66 86 ASN A C 1
ATOM 704 O O . ASN A 1 86 ? 23.491 13.554 -13.805 1.00 62.66 86 ASN A O 1
ATOM 708 N N . ASP A 1 87 ? 23.292 11.451 -13.037 1.00 59.66 87 ASP A N 1
ATOM 709 C CA . ASP A 1 87 ? 21.905 11.276 -13.474 1.00 59.66 87 ASP A CA 1
ATOM 710 C C . ASP A 1 87 ? 20.999 12.136 -12.569 1.00 59.66 87 ASP A C 1
ATOM 712 O O . ASP A 1 87 ? 20.430 11.690 -11.573 1.00 59.66 87 ASP A O 1
ATOM 716 N N . THR A 1 88 ? 20.919 13.421 -12.926 1.00 55.22 88 THR A N 1
ATOM 717 C CA . THR A 1 88 ? 20.225 14.563 -12.304 1.00 55.22 88 THR A CA 1
ATOM 718 C C . THR A 1 88 ? 18.700 14.407 -12.357 1.00 55.22 88 THR A C 1
ATOM 720 O O . THR A 1 88 ? 17.947 15.327 -12.654 1.00 55.22 88 THR A O 1
ATOM 723 N N . SER A 1 89 ? 18.205 13.208 -12.063 1.00 52.09 89 SER A N 1
ATOM 724 C CA . SER A 1 89 ? 16.803 12.821 -12.208 1.00 52.09 89 SER A CA 1
ATOM 725 C C . SER A 1 89 ? 15.913 13.175 -11.013 1.00 52.09 89 SER A C 1
ATOM 727 O O . SER A 1 89 ? 14.766 12.737 -10.947 1.00 52.09 89 SER A O 1
ATOM 729 N N . LEU A 1 90 ? 16.418 13.985 -10.081 1.00 53.78 90 LEU A N 1
ATOM 730 C CA . LEU A 1 90 ? 15.686 14.429 -8.892 1.00 53.78 90 LEU A CA 1
ATOM 731 C C . LEU A 1 90 ? 14.750 15.626 -9.151 1.00 53.78 90 LEU A C 1
ATOM 733 O O . LEU A 1 90 ? 13.997 15.990 -8.255 1.00 53.78 90 LEU A O 1
ATOM 737 N N . THR A 1 91 ? 14.768 16.236 -10.344 1.00 51.69 91 THR A N 1
ATOM 738 C CA . THR A 1 91 ? 14.076 17.517 -10.617 1.00 51.69 91 THR A CA 1
ATOM 739 C C . THR A 1 91 ? 12.957 17.467 -11.665 1.00 51.69 91 THR A C 1
ATOM 741 O O . THR A 1 91 ? 12.278 18.470 -11.866 1.00 51.69 91 THR A O 1
ATOM 744 N N . SER A 1 92 ? 12.699 16.330 -12.320 1.00 55.75 92 SER A N 1
ATOM 745 C CA . SER A 1 92 ? 11.546 16.183 -13.227 1.00 55.75 92 SER A CA 1
ATOM 746 C C . SER A 1 92 ? 10.315 15.657 -12.485 1.00 55.75 92 SER A C 1
ATOM 748 O O . SER A 1 92 ? 10.463 14.766 -11.651 1.00 55.75 92 SER A O 1
ATOM 750 N N . ASN A 1 93 ? 9.114 16.141 -12.840 1.00 63.59 93 ASN A N 1
ATOM 751 C CA . ASN A 1 93 ? 7.817 15.675 -12.322 1.00 63.59 93 ASN A CA 1
ATOM 752 C C . ASN A 1 93 ? 7.788 14.149 -12.121 1.00 63.59 93 ASN A C 1
ATOM 754 O O . ASN A 1 93 ? 7.744 13.381 -13.081 1.00 63.59 93 ASN A O 1
ATOM 758 N N . VAL A 1 94 ? 7.799 13.732 -10.853 1.00 78.75 94 VAL A N 1
ATOM 759 C CA . VAL A 1 94 ? 8.077 12.364 -10.377 1.00 78.75 94 VAL A CA 1
ATOM 760 C C . VAL A 1 94 ? 7.112 11.307 -10.943 1.00 78.75 94 VAL A C 1
ATOM 762 O O . VAL A 1 94 ? 7.462 10.131 -11.029 1.00 78.75 94 VAL A O 1
ATOM 765 N N . CYS A 1 95 ? 5.922 11.733 -11.373 1.00 84.94 95 CYS A N 1
ATOM 766 C CA . CYS A 1 95 ? 4.863 10.872 -11.899 1.00 84.94 95 CYS A CA 1
ATOM 767 C C . CYS A 1 95 ? 4.708 10.871 -13.426 1.00 84.94 95 CYS A C 1
ATOM 769 O O . CYS A 1 95 ? 3.779 10.259 -13.944 1.00 84.94 95 CYS A O 1
ATOM 771 N N . GLN A 1 96 ? 5.615 11.518 -14.159 1.00 87.69 96 GLN A N 1
ATOM 772 C CA . GLN A 1 96 ? 5.679 11.396 -15.616 1.00 87.69 96 GLN A CA 1
ATOM 773 C C . GLN A 1 96 ? 6.425 10.114 -16.029 1.00 87.69 96 GLN A C 1
ATOM 775 O O . GLN A 1 96 ? 7.352 9.695 -15.327 1.00 87.69 96 GLN A O 1
ATOM 780 N N . PRO A 1 97 ? 6.061 9.489 -17.165 1.00 89.12 97 PRO A N 1
ATOM 781 C CA . PRO A 1 97 ? 6.709 8.267 -17.623 1.00 89.12 97 PRO A CA 1
ATOM 782 C C . PRO A 1 97 ? 8.187 8.519 -17.945 1.00 89.12 97 PRO A C 1
ATOM 784 O O . PRO A 1 97 ? 8.537 9.356 -18.781 1.00 89.12 97 PRO A O 1
ATOM 787 N N . ASN A 1 98 ? 9.079 7.763 -17.306 1.00 89.50 98 ASN A N 1
ATOM 788 C CA . ASN A 1 98 ? 10.514 7.875 -17.533 1.00 89.50 98 ASN A CA 1
ATOM 789 C C . ASN A 1 98 ? 10.936 7.121 -18.801 1.00 89.50 98 ASN A C 1
ATOM 791 O O . ASN A 1 98 ? 11.347 5.966 -18.741 1.00 89.50 98 ASN A O 1
ATOM 795 N N . LEU A 1 99 ? 10.905 7.787 -19.954 1.00 89.00 99 LEU A N 1
ATOM 796 C CA . LEU A 1 99 ? 11.261 7.171 -21.238 1.00 89.00 99 LEU A CA 1
ATOM 797 C C . LEU A 1 99 ? 12.729 6.718 -21.330 1.00 89.00 99 LEU A C 1
ATOM 799 O O . LEU A 1 99 ? 13.045 5.867 -22.159 1.00 89.00 99 LEU A O 1
ATOM 803 N N . ARG A 1 100 ? 13.632 7.195 -20.458 1.00 86.56 100 ARG A N 1
ATOM 804 C CA . ARG A 1 100 ? 15.042 6.750 -20.439 1.00 86.56 100 ARG A CA 1
ATOM 805 C C . ARG A 1 100 ? 15.191 5.259 -20.133 1.00 86.56 100 ARG A C 1
ATOM 807 O O . ARG A 1 100 ? 16.180 4.653 -20.533 1.00 86.56 100 ARG A O 1
ATOM 814 N N . VAL A 1 101 ? 14.211 4.638 -19.470 1.00 89.31 101 VAL A N 1
ATOM 815 C CA . VAL A 1 101 ? 14.258 3.194 -19.177 1.00 89.31 101 VAL A CA 1
ATOM 816 C C . VAL A 1 101 ? 14.285 2.342 -20.443 1.00 89.31 101 VAL A C 1
ATOM 818 O O . VAL A 1 101 ? 14.844 1.252 -20.426 1.00 89.31 101 VAL A O 1
ATOM 821 N N . THR A 1 102 ? 13.750 2.860 -21.551 1.00 89.25 102 THR A N 1
ATOM 822 C CA . THR A 1 102 ? 13.720 2.162 -22.844 1.00 89.25 102 THR A CA 1
ATOM 823 C C . THR A 1 102 ? 15.113 1.912 -23.424 1.00 89.25 102 THR A C 1
ATOM 825 O O . THR A 1 102 ? 15.314 0.911 -24.106 1.00 89.25 102 THR A O 1
ATOM 828 N N . THR A 1 103 ? 16.081 2.786 -23.126 1.00 89.38 103 THR A N 1
ATOM 829 C CA . THR A 1 103 ? 17.478 2.661 -23.572 1.00 89.38 103 THR A CA 1
ATOM 830 C C . THR A 1 103 ? 18.383 2.081 -22.490 1.00 89.38 103 THR A C 1
ATOM 832 O O . THR A 1 103 ? 19.374 1.423 -22.789 1.00 89.38 103 THR A O 1
ATOM 835 N N . GLN A 1 104 ? 18.050 2.318 -21.219 1.00 87.38 104 GLN A N 1
ATOM 836 C CA . GLN A 1 104 ? 18.858 1.899 -20.077 1.00 87.38 104 GLN A CA 1
ATOM 837 C C . GLN A 1 104 ? 18.629 0.442 -19.649 1.00 87.38 104 GLN A C 1
ATOM 839 O O . GLN A 1 104 ? 19.498 -0.131 -18.987 1.00 87.38 104 GLN A O 1
ATOM 844 N N . VAL A 1 105 ? 17.473 -0.142 -19.973 1.00 90.56 105 VAL A N 1
ATOM 845 C CA . VAL A 1 105 ? 17.123 -1.526 -19.635 1.00 90.56 105 VAL A CA 1
ATOM 846 C C . VAL A 1 105 ? 17.409 -2.426 -20.831 1.00 90.56 105 VAL A C 1
ATOM 848 O O . VAL A 1 105 ? 16.871 -2.231 -21.920 1.00 90.56 105 VAL A O 1
ATOM 851 N N . LYS A 1 106 ? 18.245 -3.445 -20.616 1.00 90.19 106 LYS A N 1
ATOM 852 C CA . LYS A 1 106 ? 18.554 -4.449 -21.636 1.00 90.19 106 LYS A CA 1
ATOM 853 C C . LYS A 1 106 ? 17.276 -5.189 -22.054 1.00 90.19 106 LYS A C 1
ATOM 855 O O . LYS A 1 106 ? 16.485 -5.573 -21.197 1.00 90.19 106 LYS A O 1
ATOM 860 N N . ASP A 1 107 ? 17.090 -5.380 -23.359 1.00 90.50 107 ASP A N 1
ATOM 861 C CA . ASP A 1 107 ? 15.969 -6.126 -23.947 1.00 90.50 107 ASP A CA 1
ATOM 862 C C . ASP A 1 107 ? 14.573 -5.600 -23.542 1.00 90.50 107 ASP A C 1
ATOM 864 O O . ASP A 1 107 ? 13.598 -6.352 -23.525 1.00 90.50 107 ASP A O 1
ATOM 868 N N . TYR A 1 108 ? 14.435 -4.292 -23.269 1.00 92.06 108 TYR A N 1
ATOM 869 C CA . TYR A 1 108 ? 13.184 -3.664 -22.809 1.00 92.06 108 TYR A CA 1
ATOM 870 C C . TYR A 1 108 ? 11.954 -4.036 -23.653 1.00 92.06 108 TYR A C 1
ATOM 872 O O . TYR A 1 108 ? 10.874 -4.303 -23.123 1.00 92.06 108 TYR A O 1
ATOM 880 N N . ASN A 1 109 ? 12.109 -4.098 -24.978 1.00 92.50 109 ASN A N 1
ATOM 881 C CA . ASN A 1 109 ? 11.003 -4.396 -25.890 1.00 92.50 109 ASN A CA 1
ATOM 882 C C . ASN A 1 109 ? 10.417 -5.802 -25.693 1.00 92.50 109 ASN A C 1
ATOM 884 O O . ASN A 1 109 ? 9.218 -5.978 -25.906 1.00 92.50 109 ASN A O 1
ATOM 888 N N . SER A 1 110 ? 11.222 -6.756 -25.220 1.00 94.69 110 SER A N 1
ATOM 889 C CA . SER A 1 110 ? 10.800 -8.133 -24.932 1.00 94.69 110 SER A CA 1
ATOM 890 C C . SER A 1 110 ? 10.022 -8.283 -23.617 1.00 94.69 110 SER A C 1
ATOM 892 O O . SER A 1 110 ? 9.398 -9.316 -23.383 1.00 94.69 110 SER A O 1
ATOM 894 N N . LEU A 1 111 ? 10.023 -7.257 -22.757 1.00 94.25 111 LEU A N 1
ATOM 895 C CA . LEU A 1 111 ? 9.350 -7.300 -21.461 1.00 94.25 111 LEU A CA 1
ATOM 896 C C . LEU A 1 111 ? 7.821 -7.300 -21.605 1.00 94.25 111 LEU A C 1
ATOM 898 O O . LEU A 1 111 ? 7.255 -6.617 -22.469 1.00 94.25 111 LEU A O 1
ATOM 902 N N . LEU A 1 112 ? 7.141 -8.005 -20.693 1.00 94.12 112 LEU A N 1
ATOM 903 C CA . LEU A 1 112 ? 5.681 -7.960 -20.593 1.00 94.12 112 LEU A CA 1
ATOM 904 C C . LEU A 1 112 ? 5.207 -6.533 -20.243 1.00 94.12 112 LEU A C 1
ATOM 906 O O . LEU A 1 112 ? 5.916 -5.816 -19.528 1.00 94.12 112 LEU A O 1
ATOM 910 N N . PRO A 1 113 ? 3.982 -6.139 -20.648 1.00 91.31 113 PRO A N 1
ATOM 911 C CA . PRO A 1 113 ? 3.441 -4.801 -20.388 1.00 91.31 113 PRO A CA 1
ATOM 912 C C . PRO A 1 113 ? 3.524 -4.366 -18.919 1.00 91.31 113 PRO A C 1
ATOM 914 O O . PRO A 1 113 ? 3.946 -3.256 -18.631 1.00 91.31 113 PRO A O 1
ATOM 917 N N . ARG A 1 114 ? 3.245 -5.274 -17.973 1.00 89.06 114 ARG A N 1
ATOM 918 C CA . ARG A 1 114 ? 3.290 -4.977 -16.528 1.00 89.06 114 ARG A CA 1
ATOM 919 C C . ARG A 1 114 ? 4.681 -4.549 -16.037 1.00 89.06 114 ARG A C 1
ATOM 921 O O . ARG A 1 114 ? 4.781 -3.686 -15.172 1.00 89.06 114 ARG A O 1
ATOM 928 N N . PHE A 1 115 ? 5.753 -5.121 -16.593 1.00 92.12 115 PHE A N 1
ATOM 929 C CA . PHE A 1 115 ? 7.123 -4.715 -16.257 1.00 92.12 115 PHE A CA 1
ATOM 930 C C . PHE A 1 115 ? 7.489 -3.374 -16.896 1.00 92.12 115 PHE A C 1
ATOM 932 O O . PHE A 1 115 ? 8.184 -2.576 -16.273 1.00 92.12 115 PHE A O 1
ATOM 939 N N . LYS A 1 116 ? 7.007 -3.111 -18.116 1.00 93.12 116 LYS A N 1
ATOM 940 C CA . LYS A 1 116 ? 7.184 -1.817 -18.791 1.00 93.12 116 LYS A CA 1
ATOM 941 C C . LYS A 1 116 ? 6.509 -0.699 -17.995 1.00 93.12 116 LYS A C 1
ATOM 943 O O . LYS A 1 116 ? 7.170 0.281 -17.667 1.00 93.12 116 LYS A O 1
ATOM 948 N N . ASP A 1 117 ? 5.255 -0.904 -17.592 1.00 91.31 117 ASP A N 1
ATOM 949 C CA . ASP A 1 117 ? 4.503 0.024 -16.738 1.00 91.31 117 ASP A CA 1
ATOM 950 C C . ASP A 1 117 ? 5.251 0.297 -15.425 1.00 91.31 117 ASP A C 1
ATOM 952 O O . ASP A 1 117 ? 5.471 1.453 -15.063 1.00 91.31 117 ASP A O 1
ATOM 956 N N . PHE A 1 118 ? 5.718 -0.758 -14.745 1.00 92.00 118 PHE A N 1
ATOM 957 C CA . PHE A 1 118 ? 6.507 -0.617 -13.520 1.00 92.00 118 PHE A CA 1
ATOM 958 C C . PHE A 1 118 ? 7.754 0.251 -13.737 1.00 92.00 118 PHE A C 1
ATOM 960 O O . PHE A 1 118 ? 7.989 1.181 -12.973 1.00 92.00 118 PHE A O 1
ATOM 967 N N . LEU A 1 119 ? 8.542 -0.009 -14.785 1.00 92.12 119 LEU A N 1
ATOM 968 C CA . LEU A 1 119 ? 9.777 0.733 -15.062 1.00 92.12 119 LEU A CA 1
ATOM 969 C C . LEU A 1 119 ? 9.518 2.203 -15.419 1.00 92.12 119 LEU A C 1
ATOM 971 O O . LEU A 1 119 ? 10.267 3.075 -14.978 1.00 92.12 119 LEU A O 1
ATOM 975 N N . LEU A 1 120 ? 8.463 2.483 -16.189 1.00 91.94 120 LEU A N 1
ATOM 976 C CA . LEU A 1 120 ? 8.103 3.841 -16.598 1.00 91.94 120 LEU A CA 1
ATOM 977 C C . LEU A 1 120 ? 7.679 4.706 -15.407 1.00 91.94 120 LEU A C 1
ATOM 979 O O . LEU A 1 120 ? 8.073 5.870 -15.343 1.00 91.94 120 LEU A O 1
ATOM 983 N N . TYR A 1 121 ? 6.924 4.140 -14.461 1.00 90.88 121 TYR A N 1
ATOM 984 C CA . TYR A 1 121 ? 6.315 4.884 -13.353 1.00 90.88 121 TYR A CA 1
ATOM 985 C C . TYR A 1 121 ? 6.944 4.616 -11.978 1.00 90.88 121 TYR A C 1
ATOM 987 O O . TYR A 1 121 ? 6.464 5.156 -10.986 1.00 90.88 121 TYR A O 1
ATOM 995 N N . MET A 1 122 ? 8.047 3.858 -11.881 1.00 88.38 122 MET A N 1
ATOM 996 C CA . MET A 1 122 ? 8.671 3.465 -10.598 1.00 88.38 122 MET A CA 1
ATOM 997 C C . MET A 1 122 ? 9.036 4.628 -9.657 1.00 88.38 122 MET A C 1
ATOM 999 O O . MET A 1 122 ? 9.270 4.420 -8.462 1.00 88.38 122 MET A O 1
ATOM 1003 N N . ARG A 1 123 ? 9.170 5.843 -10.203 1.00 86.75 123 ARG A N 1
ATOM 1004 C CA . ARG A 1 123 ? 9.490 7.055 -9.443 1.00 86.75 123 ARG A CA 1
ATOM 1005 C C . ARG A 1 123 ? 8.248 7.634 -8.760 1.00 86.75 123 ARG A C 1
ATOM 1007 O O . ARG A 1 123 ? 8.387 8.193 -7.679 1.00 86.75 123 ARG A O 1
ATOM 1014 N N . CYS A 1 124 ? 7.054 7.430 -9.319 1.00 89.38 124 CYS A N 1
ATOM 1015 C CA . CYS A 1 124 ? 5.795 7.916 -8.765 1.00 89.38 124 CYS A CA 1
ATOM 1016 C C . CYS A 1 124 ? 5.390 7.126 -7.522 1.00 89.38 124 CYS A C 1
ATOM 1018 O O . CYS A 1 124 ? 5.031 5.949 -7.606 1.00 89.38 124 CYS A O 1
ATOM 1020 N N . ARG A 1 125 ? 5.442 7.782 -6.362 1.00 87.75 125 ARG A N 1
ATOM 1021 C CA . ARG A 1 125 ? 5.073 7.181 -5.069 1.00 87.75 125 ARG A CA 1
ATOM 1022 C C . ARG A 1 125 ? 4.009 7.963 -4.308 1.00 87.75 125 ARG A C 1
ATOM 1024 O O . ARG A 1 125 ? 3.459 7.430 -3.358 1.00 87.75 125 ARG A O 1
ATOM 1031 N N . SER A 1 126 ? 3.707 9.185 -4.741 1.00 89.88 126 SER A N 1
ATOM 1032 C CA . SER A 1 126 ? 2.693 10.032 -4.120 1.00 89.88 126 SER A CA 1
ATOM 1033 C C . SER A 1 126 ? 1.396 9.930 -4.910 1.00 89.88 126 SER A C 1
ATOM 1035 O O . SER A 1 126 ? 1.366 10.245 -6.099 1.00 89.88 126 SER A O 1
ATOM 1037 N N . TYR A 1 127 ? 0.343 9.479 -4.236 1.00 93.38 127 TYR A N 1
ATOM 1038 C CA . TYR A 1 127 ? -1.002 9.376 -4.783 1.00 93.38 127 TYR A CA 1
ATOM 1039 C C . TYR A 1 127 ? -1.990 9.939 -3.758 1.00 93.38 127 TYR A C 1
ATOM 1041 O O . TYR A 1 127 ? -1.847 9.652 -2.565 1.00 93.38 127 TYR A O 1
ATOM 1049 N N . PRO A 1 128 ? -2.977 10.747 -4.177 1.00 94.50 128 PRO A N 1
ATOM 1050 C CA . PRO A 1 128 ? -3.926 11.346 -3.252 1.00 94.50 128 PRO A CA 1
ATOM 1051 C C . PRO A 1 128 ? -4.850 10.289 -2.634 1.00 94.50 128 PRO A C 1
ATOM 1053 O O . PRO A 1 128 ? -5.159 9.263 -3.244 1.00 94.50 128 PRO A O 1
ATOM 1056 N N . ILE A 1 129 ? -5.303 10.557 -1.410 1.00 95.38 129 ILE A N 1
ATOM 1057 C CA . ILE A 1 129 ? -6.318 9.748 -0.730 1.00 95.38 129 ILE A CA 1
ATOM 1058 C C . ILE A 1 129 ? -7.698 10.147 -1.268 1.00 95.38 129 ILE A C 1
ATOM 1060 O O . ILE A 1 129 ? -8.050 11.324 -1.258 1.00 95.38 129 ILE A O 1
ATOM 1064 N N . ILE A 1 130 ? -8.481 9.163 -1.708 1.00 94.94 130 ILE A N 1
ATOM 1065 C CA . ILE A 1 130 ? -9.869 9.317 -2.171 1.00 94.94 130 ILE A CA 1
ATOM 1066 C C . ILE A 1 130 ? -10.844 9.102 -1.009 1.00 94.94 130 ILE A C 1
ATOM 1068 O O . ILE A 1 130 ? -11.823 9.832 -0.864 1.00 94.94 130 ILE A O 1
ATOM 1072 N N . MET A 1 131 ? -10.580 8.096 -0.170 1.00 95.56 131 MET A N 1
ATOM 1073 C CA . MET A 1 131 ? -11.375 7.790 1.019 1.00 95.56 131 MET A CA 1
ATOM 1074 C C . MET A 1 131 ? -10.451 7.720 2.230 1.00 95.56 131 MET A C 1
ATOM 1076 O O . MET A 1 131 ? -9.548 6.887 2.254 1.00 95.56 131 MET A O 1
ATOM 1080 N N . ASP A 1 132 ? -10.676 8.595 3.213 1.00 95.31 132 ASP A N 1
ATOM 1081 C CA . ASP A 1 132 ? -9.907 8.674 4.463 1.00 95.31 132 ASP A CA 1
ATOM 1082 C C . ASP A 1 132 ? -10.820 8.438 5.676 1.00 95.31 132 ASP A C 1
ATOM 1084 O O . ASP A 1 132 ? -12.022 8.712 5.619 1.00 95.31 132 ASP A O 1
ATOM 1088 N N . GLN A 1 133 ? -10.241 7.974 6.786 1.00 93.88 133 GLN A N 1
ATOM 1089 C CA . GLN A 1 133 ? -10.938 7.697 8.045 1.00 93.88 133 GLN A CA 1
ATOM 1090 C C . GLN A 1 133 ? -10.262 8.432 9.203 1.00 93.88 133 GLN A C 1
ATOM 1092 O O . GLN A 1 133 ? -9.437 7.883 9.934 1.00 93.88 133 GLN A O 1
ATOM 1097 N N . LEU A 1 134 ? -10.631 9.700 9.379 1.00 89.69 134 LEU A N 1
ATOM 1098 C CA . LEU A 1 134 ? -10.000 10.592 10.359 1.00 89.69 134 LEU A CA 1
ATOM 1099 C C . LEU A 1 134 ? -10.277 10.202 11.817 1.00 89.69 134 LEU A C 1
ATOM 1101 O O . LEU A 1 134 ? -9.523 10.581 12.709 1.00 89.69 134 LEU A O 1
ATOM 1105 N N . ASP A 1 135 ? -11.353 9.457 12.064 1.00 89.50 135 ASP A N 1
ATOM 1106 C CA . ASP A 1 135 ? -11.803 9.128 13.417 1.00 89.50 135 ASP A CA 1
ATOM 1107 C C . ASP A 1 135 ? -11.133 7.874 13.998 1.00 89.50 135 ASP A C 1
ATOM 1109 O O . ASP A 1 135 ? -11.107 7.715 15.216 1.00 89.50 135 ASP A O 1
ATOM 1113 N N . ILE A 1 136 ? -10.555 7.010 13.152 1.00 89.06 136 ILE A N 1
ATOM 1114 C CA . ILE A 1 136 ? -10.042 5.683 13.539 1.00 89.06 136 ILE A CA 1
ATOM 1115 C C . ILE A 1 136 ? -8.941 5.751 14.602 1.00 89.06 136 ILE A C 1
ATOM 1117 O O . ILE A 1 136 ? -8.923 4.923 15.510 1.00 89.06 136 ILE A O 1
ATOM 1121 N N . CYS A 1 137 ? -8.042 6.733 14.507 1.00 90.38 137 CYS A N 1
ATOM 1122 C CA . CYS A 1 137 ? -6.903 6.875 15.419 1.00 90.38 137 CYS A CA 1
ATOM 1123 C C . CYS A 1 137 ? -6.962 8.148 16.273 1.00 90.38 137 CYS A C 1
ATOM 1125 O O . CYS A 1 137 ? -5.927 8.612 16.748 1.00 90.38 137 CYS A O 1
ATOM 1127 N N . LYS A 1 138 ? -8.163 8.707 16.497 1.00 89.81 138 LYS A N 1
ATOM 1128 C CA . LYS A 1 138 ? -8.359 9.776 17.496 1.00 89.81 138 LYS A CA 1
ATOM 1129 C C . LYS A 1 138 ? -7.885 9.332 18.877 1.00 89.81 138 LYS A C 1
ATOM 1131 O O . LYS A 1 138 ? -7.201 10.081 19.567 1.00 89.81 138 LYS A O 1
ATOM 1136 N N . GLU A 1 139 ? -8.225 8.100 19.240 1.00 91.81 139 GLU A N 1
ATOM 1137 C CA . GLU A 1 139 ? -7.627 7.395 20.365 1.00 91.81 139 GLU A CA 1
ATOM 1138 C C . GLU A 1 139 ? -6.648 6.352 19.811 1.00 91.81 139 GLU A C 1
ATOM 1140 O O . GLU A 1 139 ? -7.046 5.525 18.986 1.00 91.81 139 GLU A O 1
ATOM 1145 N N . PRO A 1 140 ? -5.365 6.383 20.210 1.00 93.25 140 PRO A N 1
ATOM 1146 C CA . PRO A 1 140 ? -4.368 5.482 19.651 1.00 93.25 140 PRO A CA 1
ATOM 1147 C C . PRO A 1 140 ? -4.691 4.021 20.011 1.00 93.25 140 PRO A C 1
ATOM 1149 O O . PRO A 1 140 ? -4.777 3.688 21.199 1.00 93.25 140 PRO A O 1
ATOM 1152 N N . PRO A 1 141 ? -4.855 3.123 19.020 1.00 95.94 141 PRO A N 1
ATOM 1153 C CA . PRO A 1 141 ? -5.186 1.735 19.296 1.00 95.94 141 PRO A CA 1
ATOM 1154 C C . PRO A 1 141 ? -3.976 0.972 19.846 1.00 95.94 141 PRO A C 1
ATOM 1156 O O . PRO A 1 141 ? -2.815 1.282 19.566 1.00 95.94 141 PRO A O 1
ATOM 1159 N N . PHE A 1 142 ? -4.248 -0.097 20.591 1.00 97.00 142 PHE A N 1
ATOM 1160 C CA . PHE A 1 142 ? -3.209 -1.061 20.947 1.00 97.00 142 PHE A CA 1
ATOM 1161 C C . PHE A 1 142 ? -2.744 -1.830 19.705 1.00 97.00 142 PHE A C 1
ATOM 1163 O O . PHE A 1 142 ? -1.547 -2.014 19.507 1.00 97.00 142 PHE A O 1
ATOM 1170 N N . LEU A 1 143 ? -3.689 -2.248 18.859 1.00 96.81 143 LEU A N 1
ATOM 1171 C CA . LEU A 1 143 ? -3.411 -2.983 17.631 1.00 96.81 143 LEU A CA 1
ATOM 1172 C C . LEU A 1 143 ? -4.192 -2.390 16.458 1.00 96.81 143 LEU A C 1
ATOM 1174 O O . LEU A 1 143 ? -5.422 -2.338 16.490 1.00 96.81 143 LEU A O 1
ATOM 1178 N N . LEU A 1 144 ? -3.470 -1.994 15.413 1.00 97.19 144 LEU A N 1
ATOM 1179 C CA . LEU A 1 144 ? -4.030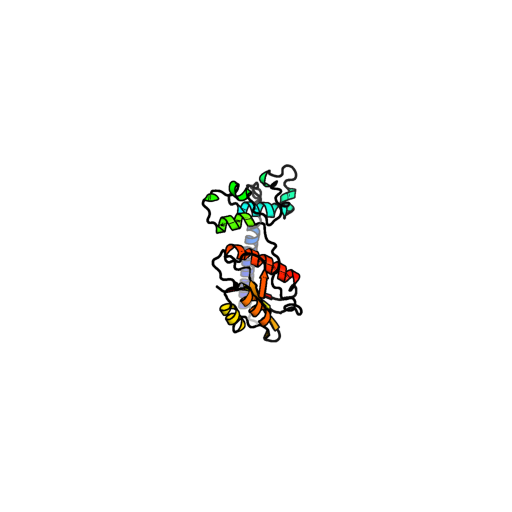 -1.649 14.112 1.00 97.19 144 LEU A CA 1
ATOM 1180 C C . LEU A 1 144 ? -3.853 -2.836 13.155 1.00 97.19 144 LEU A C 1
ATOM 1182 O O . LEU A 1 144 ? -2.732 -3.175 12.772 1.00 97.19 144 LEU A O 1
ATOM 1186 N N . LEU A 1 145 ? -4.957 -3.468 12.768 1.00 96.88 145 LEU A N 1
ATOM 1187 C CA . LEU A 1 145 ? -5.007 -4.495 11.734 1.00 96.88 145 LEU A CA 1
ATOM 1188 C C . LEU A 1 145 ? -5.165 -3.811 10.372 1.00 96.88 145 LEU A C 1
ATOM 1190 O O . LEU A 1 145 ? -6.221 -3.266 10.062 1.00 96.88 145 LEU A O 1
ATOM 1194 N N . ALA A 1 146 ? -4.124 -3.840 9.548 1.00 97.12 146 ALA A N 1
ATOM 1195 C CA . ALA A 1 146 ? -4.135 -3.266 8.212 1.00 97.12 146 ALA A CA 1
ATOM 1196 C C . ALA A 1 146 ? -4.170 -4.363 7.148 1.00 97.12 146 ALA A C 1
ATOM 1198 O O . ALA A 1 146 ? -3.196 -5.087 6.933 1.00 97.12 146 ALA A O 1
ATOM 1199 N N . VAL A 1 147 ? -5.306 -4.481 6.466 1.00 97.25 147 VAL A N 1
ATOM 1200 C CA . VAL A 1 147 ? -5.565 -5.562 5.518 1.00 97.25 147 VAL A CA 1
ATOM 1201 C C . VAL A 1 147 ? -5.587 -5.011 4.102 1.00 97.25 147 VAL A C 1
ATOM 1203 O O . VAL A 1 147 ? -6.458 -4.231 3.718 1.00 97.25 147 VAL A O 1
ATOM 1206 N N . LYS A 1 148 ? -4.639 -5.440 3.276 1.00 96.00 148 LYS A N 1
ATOM 1207 C CA . LYS A 1 148 ? -4.642 -5.104 1.851 1.00 96.00 148 LYS A CA 1
ATOM 1208 C C . LYS A 1 148 ? -5.789 -5.836 1.150 1.00 96.00 148 LYS A C 1
ATOM 1210 O O . LYS A 1 148 ? -5.897 -7.055 1.243 1.00 96.00 148 LYS A O 1
ATOM 1215 N N . SER A 1 149 ? -6.620 -5.095 0.420 1.00 95.06 149 SER A N 1
ATOM 1216 C CA . SER A 1 149 ? -7.781 -5.628 -0.304 1.00 95.06 149 SER A CA 1
ATOM 1217 C C . SER A 1 149 ? -7.890 -5.007 -1.702 1.00 95.06 149 SER A C 1
ATOM 1219 O O . SER A 1 149 ? -7.157 -4.069 -2.019 1.00 95.06 149 SER A O 1
ATOM 1221 N N . LEU A 1 150 ? -8.782 -5.541 -2.538 1.00 93.25 150 LEU A N 1
ATOM 1222 C CA . LEU A 1 150 ? -9.156 -4.979 -3.840 1.00 93.25 150 LEU A CA 1
ATOM 1223 C C . LEU A 1 150 ? -10.620 -4.545 -3.789 1.00 93.25 150 LEU A C 1
ATOM 1225 O O . LEU A 1 150 ? -11.414 -5.174 -3.092 1.00 93.25 150 LEU A O 1
ATOM 1229 N N . VAL A 1 151 ? -10.999 -3.533 -4.572 1.00 93.75 151 VAL A N 1
ATOM 1230 C CA . VAL A 1 151 ? -12.391 -3.051 -4.684 1.00 93.75 151 VAL A CA 1
ATOM 1231 C C . VAL A 1 151 ? -13.436 -4.187 -4.726 1.00 93.75 151 VAL A C 1
ATOM 1233 O O . VAL A 1 151 ? -14.304 -4.184 -3.852 1.00 93.75 151 VAL A O 1
ATOM 1236 N N . PRO A 1 152 ? -13.345 -5.203 -5.615 1.00 92.62 152 PRO A N 1
ATOM 1237 C CA . PRO A 1 152 ? -14.363 -6.256 -5.723 1.00 92.62 152 PRO A CA 1
ATOM 1238 C C . PRO A 1 152 ? -14.479 -7.208 -4.520 1.00 92.62 152 PRO A C 1
ATOM 1240 O O . PRO A 1 152 ? -15.459 -7.939 -4.436 1.00 92.62 152 PRO A O 1
ATOM 1243 N N . HIS A 1 153 ? -13.525 -7.229 -3.585 1.00 94.31 153 HIS A N 1
ATOM 1244 C CA . HIS A 1 153 ? -13.468 -8.213 -2.490 1.00 94.31 153 HIS A CA 1
ATOM 1245 C C . HIS A 1 153 ? -14.364 -7.863 -1.282 1.00 94.31 153 HIS A C 1
ATOM 1247 O O . HIS A 1 153 ? -13.915 -7.894 -0.133 1.00 94.31 153 HIS A O 1
ATOM 1253 N N . PHE A 1 154 ? -15.624 -7.499 -1.529 1.00 95.62 154 PHE A N 1
ATOM 1254 C CA . PHE A 1 154 ? -16.593 -7.113 -0.492 1.00 95.62 154 PHE A CA 1
ATOM 1255 C C . PHE A 1 154 ? -16.870 -8.240 0.513 1.00 95.62 154 PHE A C 1
ATOM 1257 O O . PHE A 1 154 ? -16.852 -8.031 1.725 1.00 95.62 154 PHE A O 1
ATOM 1264 N N . ASP A 1 155 ? -17.093 -9.447 0.003 1.00 96.12 155 ASP A N 1
ATOM 1265 C CA . ASP A 1 155 ? -17.346 -10.671 0.762 1.00 96.12 155 ASP A CA 1
ATOM 1266 C C . ASP A 1 155 ? -16.183 -11.016 1.701 1.00 96.12 155 ASP A C 1
ATOM 1268 O O . ASP A 1 155 ? -16.390 -11.312 2.877 1.00 96.12 155 ASP A O 1
ATOM 1272 N N . ARG A 1 156 ? -14.945 -10.891 1.215 1.00 96.25 156 ARG A N 1
ATOM 1273 C CA . ARG A 1 156 ? -13.740 -11.154 2.009 1.00 96.25 156 ARG A CA 1
ATOM 1274 C C . ARG A 1 156 ? -13.568 -10.142 3.126 1.00 96.25 156 ARG A C 1
ATOM 1276 O O . ARG A 1 156 ? -13.314 -10.534 4.262 1.00 96.25 156 ARG A O 1
ATOM 1283 N N . ARG A 1 157 ? -13.745 -8.847 2.832 1.00 97.44 157 ARG A N 1
ATOM 1284 C CA . ARG A 1 157 ? -13.723 -7.805 3.871 1.00 97.44 157 ARG A CA 1
ATOM 1285 C C . ARG A 1 157 ? -14.788 -8.080 4.927 1.00 97.44 157 ARG A C 1
ATOM 1287 O O . ARG A 1 157 ? -14.496 -8.028 6.119 1.00 97.44 157 ARG A O 1
ATOM 1294 N N . GLN A 1 158 ? -15.990 -8.466 4.504 1.00 97.69 158 GLN A N 1
ATOM 1295 C CA . GLN A 1 158 ? -17.069 -8.811 5.420 1.00 97.69 158 GLN A CA 1
ATOM 1296 C C . GLN A 1 158 ? -16.748 -10.034 6.292 1.00 97.69 158 GLN A C 1
ATOM 1298 O O . GLN A 1 158 ? -16.964 -9.987 7.504 1.00 97.69 158 GLN A O 1
ATOM 1303 N N . ALA A 1 159 ? -16.181 -11.096 5.718 1.00 97.19 159 ALA A N 1
ATOM 1304 C CA . ALA A 1 159 ? -15.759 -12.278 6.466 1.00 97.19 159 ALA A CA 1
ATOM 1305 C C . ALA A 1 159 ? -14.680 -11.941 7.508 1.00 97.19 159 ALA A C 1
ATOM 1307 O O . ALA A 1 159 ? -14.747 -12.413 8.643 1.00 97.19 159 ALA A O 1
ATOM 1308 N N . ILE A 1 160 ? -13.720 -11.075 7.168 1.00 97.00 160 ILE A N 1
ATOM 1309 C CA . ILE A 1 160 ? -12.672 -10.609 8.088 1.00 97.00 160 ILE A CA 1
ATOM 1310 C C . ILE A 1 160 ? -13.279 -9.824 9.257 1.00 97.00 160 ILE A C 1
ATOM 1312 O O . ILE A 1 160 ? -12.971 -10.125 10.411 1.00 97.00 160 ILE A O 1
ATOM 1316 N N . ARG A 1 161 ? -14.207 -8.893 8.989 1.00 96.88 161 ARG A N 1
ATOM 1317 C CA . ARG A 1 161 ? -14.934 -8.141 10.035 1.00 96.88 161 ARG A CA 1
ATOM 1318 C C . ARG A 1 161 ? -15.684 -9.055 11.007 1.00 96.88 161 ARG A C 1
ATOM 1320 O O . ARG A 1 161 ? -15.809 -8.735 12.187 1.00 96.88 161 ARG A O 1
ATOM 1327 N N . GLN A 1 162 ? -16.211 -10.171 10.506 1.00 96.44 162 GLN A N 1
ATOM 1328 C CA . GLN A 1 162 ? -16.984 -11.144 11.283 1.00 96.44 162 GLN A CA 1
ATOM 1329 C C . GLN A 1 162 ? -16.120 -12.213 11.967 1.00 96.44 162 GLN A C 1
ATOM 1331 O O . GLN A 1 162 ? -16.646 -12.996 12.757 1.00 96.44 162 GLN A O 1
ATOM 1336 N N . SER A 1 163 ? -14.816 -12.250 11.686 1.00 95.44 163 SER A N 1
ATOM 1337 C CA . SER A 1 163 ? -13.890 -13.259 12.200 1.00 95.44 163 SER A CA 1
ATOM 1338 C C . SER A 1 163 ? -12.678 -12.609 12.881 1.00 95.44 163 SER A C 1
ATOM 1340 O O . SER A 1 163 ? -12.837 -11.859 13.843 1.00 95.44 163 SER A O 1
ATOM 1342 N N . TRP A 1 164 ? -11.465 -12.908 12.416 1.00 94.25 164 TRP A N 1
ATOM 1343 C CA . TRP A 1 164 ? -10.204 -12.525 13.052 1.00 94.25 164 TRP A CA 1
ATOM 1344 C C . TRP A 1 164 ? -9.932 -11.014 13.027 1.00 94.25 164 TRP A C 1
ATOM 1346 O O . TRP A 1 164 ? -9.160 -10.527 13.847 1.00 94.25 164 TRP A O 1
ATOM 1356 N N . GLY A 1 165 ? -10.570 -10.268 12.120 1.00 95.06 165 GLY A N 1
ATOM 1357 C CA . GLY A 1 165 ? -10.428 -8.818 11.979 1.00 95.06 165 GLY A CA 1
ATOM 1358 C C . GLY A 1 165 ? -11.526 -8.015 12.673 1.00 95.06 165 GLY A C 1
ATOM 1359 O O . GLY A 1 165 ? -11.783 -6.874 12.285 1.00 95.06 165 GLY A O 1
ATOM 1360 N N . LYS A 1 166 ? -12.218 -8.589 13.661 1.00 94.88 166 LYS A N 1
ATOM 1361 C CA . LYS A 1 166 ? -13.271 -7.891 14.405 1.00 94.88 166 LYS A CA 1
ATOM 1362 C C . LYS A 1 166 ? -12.690 -6.728 15.223 1.00 94.88 166 LYS A C 1
ATOM 1364 O O . LYS A 1 166 ? -11.960 -6.947 16.186 1.00 94.88 166 LYS A O 1
ATOM 1369 N N . ALA A 1 167 ? -13.063 -5.500 14.863 1.00 94.19 167 ALA A N 1
ATOM 1370 C CA . ALA A 1 167 ? -12.699 -4.295 15.606 1.00 94.19 167 ALA A CA 1
ATOM 1371 C C . ALA A 1 167 ? -13.484 -4.175 16.928 1.00 94.19 167 ALA A C 1
ATOM 1373 O O . ALA A 1 167 ? -14.619 -4.652 17.041 1.00 94.19 167 ALA A O 1
ATOM 1374 N N . GLY A 1 168 ? -12.889 -3.516 17.924 1.00 93.69 168 GLY A N 1
ATOM 1375 C CA . GLY A 1 168 ? -13.497 -3.271 19.231 1.00 93.69 168 GLY A CA 1
ATOM 1376 C C . GLY A 1 168 ? -12.501 -3.368 20.384 1.00 93.69 168 GLY A C 1
ATOM 1377 O O . GLY A 1 168 ? -11.288 -3.335 20.19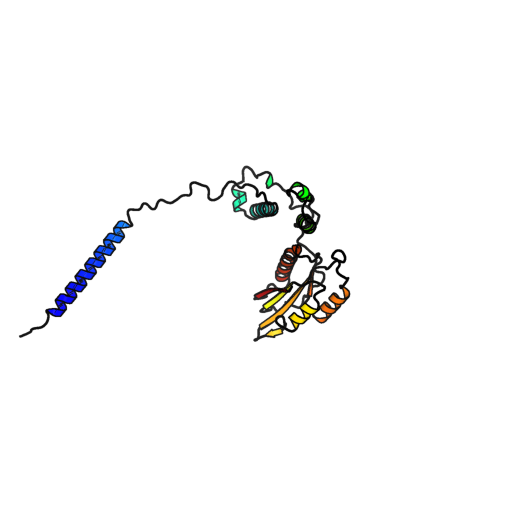1 1.00 93.69 168 GLY A O 1
ATOM 1378 N N . VAL A 1 169 ? -13.021 -3.492 21.606 1.00 94.38 169 VAL A N 1
ATOM 1379 C CA . VAL A 1 169 ? -12.201 -3.669 22.810 1.00 94.38 169 VAL A CA 1
ATOM 1380 C C . VAL A 1 169 ? -12.114 -5.154 23.146 1.00 94.38 169 VAL A C 1
ATOM 1382 O O . VAL A 1 169 ? -13.125 -5.788 23.445 1.00 94.38 169 VAL A O 1
ATOM 1385 N N . LEU A 1 170 ? -10.902 -5.706 23.119 1.00 91.88 170 LEU A N 1
ATOM 1386 C CA . LEU A 1 170 ? -10.611 -7.085 23.500 1.00 91.88 170 LEU A CA 1
ATOM 1387 C C . LEU A 1 170 ? -9.616 -7.080 24.661 1.00 91.88 170 LEU A C 1
ATOM 1389 O O . LEU A 1 170 ? -8.549 -6.485 24.552 1.00 91.88 170 LEU A O 1
ATOM 1393 N N . ALA A 1 171 ? -9.963 -7.721 25.781 1.00 92.06 171 ALA A N 1
ATOM 1394 C CA . ALA A 1 171 ? -9.117 -7.767 26.982 1.00 92.06 171 ALA A CA 1
ATOM 1395 C C . ALA A 1 171 ? -8.594 -6.376 27.424 1.00 92.06 171 ALA A C 1
ATOM 1397 O O . ALA A 1 171 ? -7.410 -6.206 27.710 1.00 92.06 171 ALA A O 1
ATOM 1398 N N . ASN A 1 172 ? -9.478 -5.369 27.450 1.00 93.94 172 ASN A N 1
ATOM 1399 C CA . ASN A 1 172 ? -9.166 -3.962 27.754 1.00 93.94 172 ASN A CA 1
ATOM 1400 C C . ASN A 1 172 ? -8.147 -3.301 26.804 1.00 93.94 172 ASN A C 1
ATOM 1402 O O . ASN A 1 172 ? -7.498 -2.320 27.167 1.00 93.94 172 ASN A O 1
ATOM 1406 N N . ARG A 1 173 ? -7.993 -3.821 25.584 1.00 95.56 173 ARG A N 1
ATOM 1407 C CA . ARG A 1 173 ? -7.156 -3.242 24.530 1.00 95.56 173 ARG A CA 1
ATOM 1408 C C . ARG A 1 173 ? -8.005 -2.924 23.305 1.00 95.56 173 ARG A C 1
ATOM 1410 O O . ARG A 1 173 ? -8.774 -3.766 22.846 1.00 95.56 173 ARG A O 1
ATOM 1417 N N . THR A 1 174 ? -7.851 -1.718 22.770 1.00 96.12 174 THR A N 1
ATOM 1418 C CA . THR A 1 174 ? -8.544 -1.288 21.550 1.00 96.12 174 THR A CA 1
ATOM 1419 C C . THR A 1 174 ? -7.860 -1.878 20.321 1.00 96.12 174 THR A C 1
ATOM 1421 O O . THR A 1 174 ? -6.662 -1.665 20.110 1.00 96.12 174 THR A O 1
ATOM 1424 N N . VAL A 1 175 ? -8.630 -2.604 19.514 1.00 96.31 175 VAL A N 1
ATOM 1425 C CA . VAL A 1 175 ? -8.228 -3.155 18.219 1.00 96.31 175 VAL A CA 1
ATOM 1426 C C . VAL A 1 175 ? -9.045 -2.473 17.133 1.00 96.31 175 VAL A C 1
ATOM 1428 O O . VAL A 1 175 ? -10.275 -2.434 17.209 1.00 96.31 175 VAL A O 1
ATOM 1431 N N . VAL A 1 176 ? -8.368 -1.958 16.112 1.00 96.19 176 VAL A N 1
ATOM 1432 C CA . VAL A 1 176 ? -9.019 -1.357 14.944 1.00 96.19 176 VAL A CA 1
ATOM 1433 C C . VAL A 1 176 ? -8.570 -2.073 13.685 1.00 96.19 176 VAL A C 1
ATOM 1435 O O . VAL A 1 176 ? -7.406 -2.445 13.568 1.00 96.19 176 VAL A O 1
ATOM 1438 N N . THR A 1 177 ? -9.490 -2.244 12.742 1.00 96.44 177 THR A N 1
ATOM 1439 C CA . THR A 1 177 ? -9.231 -2.871 11.447 1.00 96.44 177 THR A CA 1
ATOM 1440 C C . THR A 1 177 ? -9.473 -1.861 10.342 1.00 96.44 177 THR A C 1
ATOM 1442 O O . THR A 1 177 ? -10.483 -1.165 10.366 1.00 96.44 177 THR A O 1
ATOM 1445 N N . ILE A 1 178 ? -8.553 -1.796 9.383 1.00 97.12 178 ILE A N 1
ATOM 1446 C CA . ILE A 1 178 ? -8.656 -0.977 8.176 1.00 97.12 178 ILE A CA 1
ATOM 1447 C C . ILE A 1 178 ? -8.353 -1.806 6.932 1.00 97.12 178 ILE A C 1
ATOM 1449 O O . ILE A 1 178 ? -7.501 -2.698 6.945 1.00 97.12 178 ILE A O 1
ATOM 1453 N N . PHE A 1 179 ? -9.023 -1.471 5.836 1.00 97.50 179 PHE A N 1
ATOM 1454 C CA . PHE A 1 179 ? -8.820 -2.068 4.527 1.00 97.50 179 PHE A CA 1
ATOM 1455 C C . PHE A 1 179 ? -8.138 -1.079 3.584 1.00 97.50 179 PHE A C 1
ATOM 1457 O O . PHE A 1 179 ? -8.602 0.044 3.406 1.00 97.50 179 PHE A O 1
ATOM 1464 N N . LEU A 1 180 ? -7.040 -1.519 2.967 1.00 97.12 180 LEU A N 1
ATOM 1465 C CA . LEU A 1 180 ? -6.194 -0.705 2.092 1.00 97.12 180 LEU A CA 1
ATOM 1466 C C . LEU A 1 180 ? -6.476 -1.028 0.622 1.00 97.12 180 LEU A C 1
ATOM 1468 O O . LEU A 1 180 ? -6.173 -2.138 0.158 1.00 97.12 180 LEU A O 1
ATOM 1472 N N . LEU A 1 181 ? -7.025 -0.065 -0.112 1.00 96.12 181 LEU A N 1
ATOM 1473 C CA . LEU A 1 181 ? -7.444 -0.219 -1.505 1.00 96.12 181 LEU A CA 1
ATOM 1474 C C . LEU A 1 181 ? -6.736 0.792 -2.421 1.00 96.12 181 LEU A C 1
ATOM 1476 O O . LEU A 1 181 ? -6.422 1.912 -2.023 1.00 96.12 181 LEU A O 1
ATOM 1480 N N . GLY A 1 182 ? -6.498 0.389 -3.665 1.00 94.69 182 GLY A N 1
ATOM 1481 C CA . GLY A 1 182 ? -6.324 1.304 -4.790 1.00 94.69 182 GLY A CA 1
ATOM 1482 C C . GLY A 1 182 ? -7.563 1.301 -5.689 1.00 94.69 182 GLY A C 1
ATOM 1483 O O . GLY A 1 182 ? -8.586 0.689 -5.376 1.00 94.69 182 GLY A O 1
ATOM 1484 N N . ASN A 1 183 ? -7.456 1.943 -6.843 1.00 91.19 183 ASN A N 1
ATOM 1485 C CA . ASN A 1 183 ? -8.484 1.923 -7.872 1.00 91.19 183 ASN A CA 1
ATOM 1486 C C . ASN A 1 183 ? -8.473 0.607 -8.650 1.00 91.19 183 ASN A C 1
ATOM 1488 O O . ASN A 1 183 ? -7.429 0.154 -9.128 1.00 91.19 183 ASN A O 1
ATOM 1492 N N . ALA A 1 184 ? -9.665 0.055 -8.860 1.00 83.19 184 ALA A N 1
ATOM 1493 C CA . ALA A 1 184 ? -9.919 -0.953 -9.878 1.00 83.19 184 ALA A CA 1
ATOM 1494 C C . ALA A 1 184 ? -10.416 -0.236 -11.138 1.00 83.19 184 ALA A C 1
ATOM 1496 O O . ALA A 1 184 ? -11.446 0.434 -11.095 1.00 83.19 184 ALA A O 1
ATOM 1497 N N . THR A 1 185 ? -9.671 -0.324 -12.243 1.00 75.06 185 THR A N 1
ATOM 1498 C CA . THR A 1 185 ? -10.034 0.390 -13.476 1.00 75.06 185 THR A CA 1
ATOM 1499 C C . THR A 1 185 ? -10.741 -0.534 -14.472 1.00 75.06 185 THR A C 1
ATOM 1501 O O . THR A 1 185 ? -10.393 -1.716 -14.556 1.00 75.06 185 THR A O 1
ATOM 1504 N N . PRO A 1 186 ? -11.670 -0.017 -15.299 1.00 61.91 186 PRO A N 1
ATOM 1505 C CA . PRO A 1 186 ? -12.263 -0.785 -16.397 1.00 61.91 186 PRO A CA 1
ATOM 1506 C C . PRO A 1 186 ? -11.227 -1.327 -17.392 1.00 61.91 186 PRO A C 1
ATOM 1508 O O . PRO A 1 186 ? -11.436 -2.378 -17.993 1.00 61.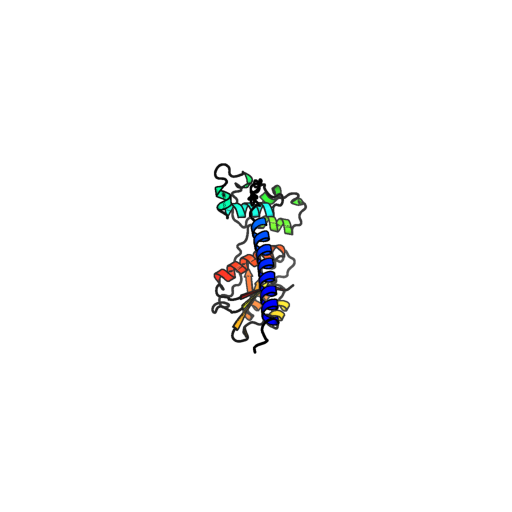91 186 PRO A O 1
ATOM 1511 N N . GLY A 1 187 ? -10.078 -0.649 -17.522 1.00 64.56 187 GLY A N 1
ATOM 1512 C CA . GLY A 1 187 ? -8.938 -1.107 -18.324 1.00 64.56 187 GLY A CA 1
ATOM 1513 C C . GLY A 1 187 ? -8.316 -2.422 -17.836 1.00 64.56 187 GLY A C 1
ATOM 1514 O O . GLY A 1 187 ? -7.617 -3.082 -18.596 1.00 64.56 187 GLY A O 1
ATOM 1515 N N . ASP A 1 188 ? -8.613 -2.830 -16.600 1.00 70.12 188 ASP A N 1
ATOM 1516 C CA . ASP A 1 188 ? -8.241 -4.121 -16.017 1.00 70.12 188 ASP A CA 1
ATOM 1517 C C . ASP A 1 188 ? -9.388 -5.145 -16.058 1.00 70.12 188 ASP A C 1
ATOM 1519 O O . ASP A 1 188 ? -9.356 -6.123 -15.314 1.00 70.12 188 ASP A O 1
ATOM 1523 N N . HIS A 1 189 ? -10.423 -4.921 -16.877 1.00 75.31 189 HIS A N 1
ATOM 1524 C CA . HIS A 1 189 ? -11.641 -5.744 -16.952 1.00 75.31 189 HIS A CA 1
ATOM 1525 C C . HIS A 1 189 ? -12.431 -5.833 -15.638 1.00 75.31 189 HIS A C 1
ATOM 1527 O O . HIS A 1 189 ? -13.177 -6.787 -15.418 1.00 75.31 189 HIS A O 1
ATOM 1533 N N . HIS A 1 190 ? -12.285 -4.839 -14.761 1.00 79.00 190 HIS A N 1
ATOM 1534 C CA . HIS A 1 190 ? -13.087 -4.749 -13.548 1.00 79.00 190 HIS A CA 1
ATOM 1535 C C . HIS A 1 190 ? -14.364 -3.945 -13.830 1.00 79.00 190 HIS A C 1
ATOM 1537 O O . HIS A 1 190 ? -14.285 -2.902 -14.484 1.00 79.00 190 HIS A O 1
ATOM 1543 N N . PRO A 1 191 ? -15.541 -4.395 -13.357 1.00 85.56 191 PRO A N 1
ATOM 1544 C CA . PRO A 1 191 ? -16.748 -3.581 -13.423 1.00 85.56 191 PRO A CA 1
ATOM 1545 C C . PRO A 1 191 ? -16.588 -2.321 -12.562 1.00 85.56 191 PRO A C 1
ATOM 1547 O O . PRO A 1 191 ? -15.830 -2.316 -11.588 1.00 85.56 191 PRO A O 1
ATOM 1550 N N . ASP A 1 192 ? -17.320 -1.259 -12.902 1.00 88.25 192 ASP A N 1
ATOM 1551 C CA . ASP A 1 192 ? -17.397 -0.084 -12.037 1.00 88.25 192 ASP A CA 1
ATOM 1552 C C . ASP A 1 192 ? -18.193 -0.431 -10.772 1.00 88.25 192 ASP A C 1
ATOM 1554 O O . ASP A 1 192 ? -19.399 -0.670 -10.805 1.00 88.25 192 ASP A O 1
ATOM 1558 N N . LEU A 1 193 ? -17.476 -0.498 -9.653 1.00 91.50 193 LEU A N 1
ATOM 1559 C CA . LEU A 1 193 ? -17.999 -0.839 -8.331 1.00 91.50 193 LEU A CA 1
ATOM 1560 C C . LEU A 1 193 ? -17.895 0.344 -7.359 1.00 91.50 193 LEU A C 1
ATOM 1562 O O . LEU A 1 193 ? -18.057 0.165 -6.151 1.00 91.50 193 LEU A O 1
ATOM 1566 N N . SER A 1 194 ? -17.630 1.552 -7.867 1.00 91.31 194 SER A N 1
ATOM 1567 C CA . SER A 1 194 ? -17.447 2.766 -7.062 1.00 91.31 194 SER A CA 1
ATOM 1568 C C . SER A 1 194 ? -18.641 3.042 -6.142 1.00 91.31 194 SER A C 1
ATOM 1570 O O . SER A 1 194 ? -18.460 3.256 -4.944 1.00 91.31 194 SER A O 1
ATOM 1572 N N . GLY A 1 195 ? -19.871 2.945 -6.659 1.00 93.69 195 GLY A N 1
ATOM 1573 C CA . GLY A 1 195 ? -21.094 3.142 -5.874 1.00 93.69 195 GLY A CA 1
ATOM 1574 C C . GLY A 1 195 ? -21.249 2.141 -4.721 1.00 93.69 195 GLY A C 1
ATOM 1575 O O . GLY A 1 195 ? -21.568 2.531 -3.597 1.00 93.69 195 GLY A O 1
ATOM 1576 N N . MET A 1 196 ? -20.955 0.859 -4.966 1.00 95.44 196 MET A N 1
ATOM 1577 C CA . MET A 1 196 ? -20.982 -0.178 -3.925 1.00 95.44 196 MET A CA 1
ATOM 1578 C C . MET A 1 196 ? -19.894 0.053 -2.872 1.00 95.44 196 MET A C 1
ATOM 1580 O O . MET A 1 196 ? -20.148 -0.109 -1.679 1.00 95.44 196 MET A O 1
ATOM 1584 N N . LEU A 1 197 ? -18.703 0.481 -3.298 1.00 96.19 197 LEU A N 1
ATOM 1585 C CA . LEU A 1 197 ? -17.602 0.803 -2.396 1.00 96.19 197 LEU A CA 1
ATOM 1586 C C . LEU A 1 197 ? -17.915 2.018 -1.515 1.00 96.19 197 LEU A C 1
ATOM 1588 O O . LEU A 1 197 ? -17.647 1.988 -0.317 1.00 96.19 197 LEU A O 1
ATOM 1592 N N . HIS A 1 198 ? -18.545 3.056 -2.069 1.00 96.19 198 HIS A N 1
ATOM 1593 C CA . HIS A 1 198 ? -19.021 4.199 -1.289 1.00 96.19 198 HIS A CA 1
ATOM 1594 C C . HIS A 1 198 ? -20.058 3.789 -0.241 1.00 96.19 198 HIS A C 1
ATOM 1596 O O . HIS A 1 198 ? -19.987 4.260 0.895 1.00 96.19 198 HIS A O 1
ATOM 1602 N N . PHE A 1 199 ? -20.991 2.898 -0.591 1.00 97.38 199 PHE A N 1
ATOM 1603 C CA . PHE A 1 199 ? -21.966 2.366 0.361 1.00 97.38 199 PHE A CA 1
ATOM 1604 C C . PHE A 1 199 ? -21.291 1.567 1.485 1.00 97.38 199 PHE A C 1
ATOM 1606 O O . PHE A 1 199 ? -21.576 1.796 2.661 1.00 97.38 199 PHE A O 1
ATOM 1613 N N . GLU A 1 200 ? -20.354 0.676 1.146 1.00 97.88 200 GLU A N 1
ATOM 1614 C CA . GLU A 1 200 ? -19.584 -0.080 2.136 1.00 97.88 200 GLU A CA 1
ATOM 1615 C C . GLU A 1 200 ? -18.798 0.857 3.063 1.00 97.88 200 GLU A C 1
ATOM 1617 O O . GLU A 1 200 ? -18.874 0.731 4.287 1.00 97.88 200 GLU A O 1
ATOM 1622 N N . ASN A 1 201 ? -18.104 1.844 2.493 1.00 96.94 201 ASN A N 1
ATOM 1623 C CA . ASN A 1 201 ? -17.347 2.826 3.252 1.00 96.94 201 ASN A CA 1
ATOM 1624 C C . ASN A 1 201 ? -18.253 3.640 4.190 1.00 96.94 201 ASN A C 1
ATOM 1626 O O . ASN A 1 201 ? -17.935 3.838 5.361 1.00 96.94 201 ASN A O 1
ATOM 1630 N N . ALA A 1 202 ? -19.417 4.084 3.709 1.00 96.75 202 ALA A N 1
ATOM 1631 C CA . ALA A 1 202 ? -20.389 4.795 4.533 1.00 96.75 202 ALA A CA 1
ATOM 1632 C C . ALA A 1 202 ? -20.901 3.935 5.698 1.00 96.75 202 ALA A C 1
ATOM 1634 O O . ALA A 1 202 ? -21.115 4.462 6.790 1.00 96.75 202 ALA A O 1
ATOM 1635 N N . ARG A 1 203 ? -21.065 2.624 5.481 1.00 96.88 203 ARG A N 1
ATOM 1636 C CA . ARG A 1 203 ? -21.582 1.689 6.483 1.00 96.88 203 ARG A CA 1
ATOM 1637 C C . ARG A 1 203 ? -20.555 1.288 7.541 1.00 96.88 203 ARG A C 1
ATOM 1639 O O . ARG A 1 203 ? -20.944 1.154 8.704 1.00 96.88 203 ARG A O 1
ATOM 1646 N N . HIS A 1 204 ? -19.309 1.045 7.134 1.00 96.25 204 HIS A N 1
ATOM 1647 C CA . HIS A 1 204 ? -18.277 0.427 7.974 1.00 96.25 204 HIS A CA 1
ATOM 1648 C C . HIS A 1 204 ? -17.175 1.383 8.430 1.00 96.25 204 HIS A C 1
ATOM 1650 O O . HIS A 1 204 ? -16.607 1.149 9.492 1.00 96.25 204 HIS A O 1
ATOM 1656 N N . LYS A 1 205 ? -16.905 2.465 7.683 1.00 96.31 205 LYS A N 1
ATOM 1657 C CA . LYS A 1 205 ? -15.903 3.491 8.031 1.00 96.31 205 LYS A CA 1
ATOM 1658 C C . LYS A 1 205 ? -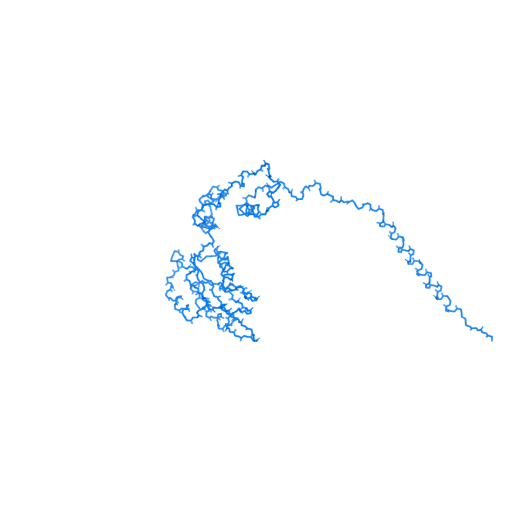14.508 2.924 8.315 1.00 96.31 205 LYS A C 1
ATOM 1660 O O . LYS A 1 205 ? -13.789 3.430 9.165 1.00 96.31 205 LYS A O 1
ATOM 1665 N N . ASP A 1 206 ? -14.130 1.873 7.594 1.00 96.69 206 ASP A N 1
ATOM 1666 C CA . ASP A 1 206 ? -12.866 1.149 7.762 1.00 96.69 206 ASP A CA 1
ATOM 1667 C C . ASP A 1 206 ? -12.059 1.046 6.459 1.00 96.69 206 ASP A C 1
ATOM 1669 O O . ASP A 1 206 ? -11.109 0.274 6.372 1.00 96.69 206 ASP A O 1
ATOM 1673 N N . ILE A 1 207 ? -12.413 1.822 5.430 1.00 97.44 207 ILE A N 1
ATOM 1674 C CA . ILE A 1 207 ? -11.779 1.765 4.108 1.00 97.44 207 ILE A CA 1
ATOM 1675 C C . ILE A 1 207 ? -10.886 2.982 3.902 1.00 97.44 207 ILE A C 1
ATOM 1677 O O . ILE A 1 207 ? -11.346 4.119 4.013 1.00 97.44 207 ILE A O 1
ATOM 1681 N N . ILE A 1 208 ? -9.632 2.730 3.533 1.00 97.19 208 ILE A N 1
ATOM 1682 C CA . ILE A 1 208 ? -8.708 3.746 3.037 1.00 97.19 208 ILE A CA 1
ATOM 1683 C C . ILE A 1 208 ? -8.413 3.434 1.575 1.00 97.19 208 ILE A C 1
ATOM 1685 O O . ILE A 1 208 ? -7.969 2.331 1.239 1.00 97.19 208 ILE A O 1
ATOM 1689 N N . GLN A 1 209 ? -8.668 4.406 0.705 1.00 96.62 209 GLN A N 1
ATOM 1690 C CA . GLN A 1 209 ? -8.462 4.266 -0.733 1.00 96.62 209 GLN A CA 1
ATOM 1691 C C . GLN A 1 209 ? -7.577 5.387 -1.257 1.00 96.62 209 GLN A C 1
ATOM 1693 O O . GLN A 1 209 ? -7.852 6.558 -1.005 1.00 96.62 209 GLN A O 1
ATOM 1698 N N . TRP A 1 210 ? -6.566 5.025 -2.042 1.00 96.69 210 TRP A N 1
ATOM 1699 C CA . TRP A 1 210 ? -5.711 5.965 -2.764 1.00 96.69 210 TRP A CA 1
ATOM 1700 C C . TRP A 1 210 ? -5.942 5.890 -4.270 1.00 96.69 210 TRP A C 1
ATOM 1702 O O . TRP A 1 210 ? -6.298 4.839 -4.807 1.00 96.69 210 TRP A O 1
ATOM 1712 N N . ASP A 1 211 ? -5.665 6.995 -4.954 1.00 94.00 211 ASP A N 1
ATOM 1713 C CA . ASP A 1 211 ? -5.827 7.140 -6.401 1.00 94.00 211 ASP A CA 1
ATOM 1714 C C . ASP A 1 211 ? -4.659 6.539 -7.199 1.00 94.00 211 ASP A C 1
ATOM 1716 O O . ASP A 1 211 ? -3.969 7.219 -7.952 1.00 94.00 211 ASP A O 1
ATOM 1720 N N . PHE A 1 212 ? -4.393 5.246 -7.017 1.00 92.94 212 PHE A N 1
ATOM 1721 C CA . PHE A 1 212 ? -3.431 4.502 -7.835 1.00 92.94 212 PHE A CA 1
ATOM 1722 C C . PHE A 1 212 ? -4.073 3.225 -8.374 1.00 92.94 212 PHE A C 1
ATOM 1724 O O . PHE A 1 212 ? -4.934 2.633 -7.728 1.00 92.94 212 PHE A O 1
ATOM 1731 N N . ARG A 1 213 ? -3.636 2.757 -9.546 1.00 91.44 213 ARG A N 1
ATOM 1732 C CA . ARG A 1 213 ? -4.108 1.487 -10.121 1.00 91.44 213 ARG A CA 1
ATOM 1733 C C . ARG A 1 213 ? -3.654 0.314 -9.254 1.00 91.44 213 ARG A C 1
ATOM 1735 O O . ARG A 1 213 ? -2.453 0.054 -9.143 1.00 91.44 213 ARG A O 1
ATOM 1742 N N . ASP A 1 214 ? -4.603 -0.412 -8.679 1.00 89.56 214 ASP A N 1
ATOM 1743 C CA . ASP A 1 214 ? -4.320 -1.534 -7.792 1.00 89.56 214 ASP A CA 1
ATOM 1744 C C . ASP A 1 214 ? -3.912 -2.766 -8.607 1.00 89.56 214 ASP A C 1
ATOM 1746 O O . ASP A 1 214 ? -4.713 -3.388 -9.302 1.00 89.56 214 ASP A O 1
ATOM 1750 N N . SER A 1 215 ? -2.625 -3.097 -8.568 1.00 88.69 215 SER A N 1
ATOM 1751 C CA . SER A 1 215 ? -2.055 -4.238 -9.280 1.00 88.69 215 SER A CA 1
ATOM 1752 C C . SER A 1 215 ? -1.001 -4.918 -8.418 1.00 88.69 215 SER A C 1
ATOM 1754 O O . SER A 1 215 ? -0.462 -4.315 -7.488 1.00 88.69 215 SER A O 1
ATOM 1756 N N . PHE A 1 216 ? -0.648 -6.160 -8.756 1.00 87.50 216 PHE A N 1
ATOM 1757 C CA . PHE A 1 216 ? 0.370 -6.913 -8.019 1.00 87.50 216 PHE A CA 1
ATOM 1758 C C . PHE A 1 216 ? 1.708 -6.154 -7.892 1.00 87.50 216 PHE A C 1
ATOM 1760 O O . PHE A 1 216 ? 2.301 -6.121 -6.818 1.00 87.50 216 PHE A O 1
ATOM 1767 N N . PHE A 1 217 ? 2.154 -5.473 -8.954 1.00 87.81 217 PHE A N 1
ATOM 1768 C CA . PHE A 1 217 ? 3.398 -4.687 -8.934 1.00 87.81 217 PHE A CA 1
ATOM 1769 C C . PHE A 1 217 ? 3.281 -3.386 -8.125 1.00 87.81 217 PHE A C 1
ATOM 1771 O O . PHE A 1 217 ? 4.285 -2.886 -7.620 1.00 87.81 217 PHE A O 1
ATOM 1778 N N . ASN A 1 218 ? 2.062 -2.872 -7.937 1.00 92.38 218 ASN A N 1
ATOM 1779 C CA . ASN A 1 218 ? 1.795 -1.667 -7.152 1.00 92.38 218 ASN A CA 1
ATOM 1780 C C . ASN A 1 218 ? 1.502 -1.967 -5.671 1.00 92.38 218 ASN A C 1
ATOM 1782 O O . ASN A 1 218 ? 1.232 -1.048 -4.899 1.00 92.38 218 ASN A O 1
ATOM 1786 N N . LEU A 1 219 ? 1.623 -3.223 -5.221 1.00 92.12 219 LEU A N 1
ATOM 1787 C CA . LEU A 1 219 ? 1.499 -3.567 -3.798 1.00 92.12 219 LEU A CA 1
ATOM 1788 C C . LEU A 1 219 ? 2.558 -2.882 -2.921 1.00 92.12 219 LEU A C 1
ATOM 1790 O O . LEU A 1 219 ? 2.300 -2.646 -1.738 1.00 92.12 219 LEU A O 1
ATOM 1794 N N . THR A 1 220 ? 3.722 -2.553 -3.488 1.00 92.50 220 THR A N 1
ATOM 1795 C CA . THR A 1 220 ? 4.765 -1.765 -2.814 1.00 92.50 220 THR A CA 1
ATOM 1796 C C . THR A 1 220 ? 4.373 -0.294 -2.708 1.00 92.50 220 THR A C 1
ATOM 1798 O O . THR A 1 220 ? 4.606 0.316 -1.673 1.00 92.50 220 THR A O 1
ATOM 1801 N N . VAL A 1 221 ? 3.717 0.272 -3.728 1.00 93.81 221 VAL A N 1
ATOM 1802 C CA . VAL A 1 221 ? 3.152 1.632 -3.654 1.00 93.81 221 VAL A CA 1
ATOM 1803 C C . VAL A 1 221 ? 2.096 1.691 -2.552 1.00 93.81 221 VAL A C 1
ATOM 1805 O O . VAL A 1 221 ? 2.178 2.549 -1.681 1.00 93.81 221 VAL A O 1
ATOM 1808 N N . LYS A 1 222 ? 1.181 0.712 -2.512 1.00 95.25 222 LYS A N 1
ATOM 1809 C CA . LYS A 1 222 ? 0.193 0.567 -1.429 1.00 95.25 222 LYS A CA 1
ATOM 1810 C C . LYS A 1 222 ? 0.849 0.516 -0.044 1.00 95.25 222 LYS A C 1
ATOM 1812 O O . LYS A 1 222 ? 0.316 1.077 0.904 1.00 95.25 222 LYS A O 1
ATOM 1817 N N . GLU A 1 223 ? 1.992 -0.161 0.077 1.00 95.38 223 GLU A N 1
ATOM 1818 C CA . GLU A 1 223 ? 2.749 -0.220 1.330 1.00 95.38 223 GLU A CA 1
ATOM 1819 C C . GLU A 1 223 ? 3.284 1.150 1.745 1.00 95.38 223 GLU A C 1
ATOM 1821 O O . GLU A 1 223 ? 3.083 1.557 2.883 1.00 95.38 223 GLU A O 1
ATOM 1826 N N . VAL A 1 224 ? 3.953 1.855 0.831 1.00 95.19 224 VAL A N 1
ATOM 1827 C CA . VAL A 1 224 ? 4.537 3.174 1.111 1.00 95.19 224 VAL A CA 1
ATOM 1828 C C . VAL A 1 224 ? 3.445 4.164 1.516 1.00 95.19 224 VAL A C 1
ATOM 1830 O O . VAL A 1 224 ? 3.569 4.808 2.551 1.00 95.19 224 VAL A O 1
ATOM 1833 N N . LEU A 1 225 ? 2.340 4.203 0.769 1.00 96.19 225 LEU A N 1
ATOM 1834 C CA . LEU A 1 225 ? 1.192 5.064 1.065 1.00 96.19 225 LEU A CA 1
ATOM 1835 C C . LEU A 1 225 ? 0.567 4.757 2.434 1.00 96.19 225 LEU A C 1
ATOM 1837 O O . LEU A 1 225 ? 0.182 5.664 3.170 1.00 96.19 225 LEU A O 1
ATOM 1841 N N . PHE A 1 226 ? 0.494 3.478 2.804 1.00 96.56 226 PHE A N 1
ATOM 1842 C CA . PHE A 1 226 ? 0.022 3.070 4.123 1.00 96.56 226 PHE A CA 1
ATOM 1843 C C . PHE A 1 226 ? 0.966 3.523 5.245 1.00 96.56 226 PHE A C 1
ATOM 1845 O O . PHE A 1 226 ? 0.496 4.035 6.259 1.00 96.56 226 PHE A O 1
ATOM 1852 N N . LEU A 1 227 ? 2.281 3.378 5.065 1.00 95.69 227 LEU A N 1
ATOM 1853 C CA . LEU A 1 227 ? 3.269 3.846 6.042 1.00 95.69 227 LEU A CA 1
ATOM 1854 C C . LEU A 1 227 ? 3.199 5.369 6.229 1.00 95.69 227 LEU A C 1
ATOM 1856 O O . LEU A 1 227 ? 3.206 5.841 7.366 1.00 95.69 227 LEU A O 1
ATOM 1860 N N . GLU A 1 228 ? 3.058 6.127 5.137 1.00 95.25 228 GLU A N 1
ATOM 1861 C CA . GLU A 1 228 ? 2.840 7.580 5.180 1.00 95.25 228 GLU A CA 1
ATOM 1862 C C . GLU A 1 228 ? 1.553 7.933 5.942 1.00 95.25 228 GLU A C 1
ATOM 1864 O O . GLU A 1 228 ? 1.549 8.823 6.795 1.00 95.25 228 GLU A O 1
ATOM 1869 N N . TRP A 1 229 ? 0.465 7.195 5.699 1.00 95.69 229 TRP A N 1
ATOM 1870 C CA . TRP A 1 229 ? -0.801 7.400 6.402 1.00 95.69 229 TRP A CA 1
ATOM 1871 C C . TRP A 1 229 ? -0.703 7.089 7.895 1.00 95.69 229 TRP A C 1
ATOM 1873 O O . TRP A 1 229 ? -1.202 7.872 8.700 1.00 95.69 229 TRP A O 1
ATOM 1883 N N . ILE A 1 230 ? -0.021 6.011 8.299 1.00 95.38 230 ILE A N 1
ATOM 1884 C CA . ILE A 1 230 ? 0.217 5.717 9.722 1.00 95.38 230 ILE A CA 1
ATOM 1885 C C . ILE A 1 230 ? 0.967 6.872 10.371 1.00 95.38 230 ILE A C 1
ATOM 1887 O O . ILE A 1 230 ? 0.563 7.345 11.430 1.00 95.38 230 ILE A O 1
ATOM 1891 N N . GLN A 1 231 ? 2.040 7.346 9.739 1.00 94.50 231 GLN A N 1
ATOM 1892 C CA . GLN A 1 231 ? 2.841 8.433 10.287 1.00 94.50 231 GLN A CA 1
ATOM 1893 C C . GLN A 1 231 ? 2.013 9.716 10.458 1.00 94.50 231 GLN A C 1
ATOM 1895 O O . GLN A 1 231 ? 2.159 10.406 11.466 1.00 94.50 231 GLN A O 1
ATOM 1900 N N . ALA A 1 232 ? 1.130 10.019 9.502 1.00 93.62 232 ALA A N 1
ATOM 1901 C CA . ALA A 1 232 ? 0.314 11.229 9.512 1.00 93.62 232 ALA A CA 1
ATOM 1902 C C . ALA A 1 232 ? -0.947 11.139 10.392 1.00 93.62 232 ALA A C 1
ATOM 1904 O O . ALA A 1 232 ? -1.375 12.150 10.948 1.00 93.62 232 ALA A O 1
ATOM 1905 N N . ARG A 1 233 ? -1.580 9.963 10.490 1.00 92.38 233 ARG A N 1
ATOM 1906 C CA . ARG A 1 233 ? -2.906 9.782 11.114 1.00 92.38 233 ARG A CA 1
ATOM 1907 C C . ARG A 1 233 ? -2.900 8.921 12.369 1.00 92.38 233 ARG A C 1
ATOM 1909 O O . ARG A 1 233 ? -3.780 9.090 13.203 1.00 92.38 233 ARG A O 1
ATOM 1916 N N . CYS A 1 234 ? -1.955 7.993 12.500 1.00 93.94 234 CYS A N 1
ATOM 1917 C CA . CYS A 1 234 ? -1.995 6.934 13.508 1.00 93.94 234 CYS A CA 1
ATOM 1918 C C . CYS A 1 234 ? -0.629 6.654 14.161 1.00 93.94 234 CYS A C 1
ATOM 1920 O O . CYS A 1 234 ? -0.288 5.509 14.458 1.00 93.94 234 CYS A O 1
ATOM 1922 N N . SER A 1 235 ? 0.166 7.697 14.409 1.00 93.50 235 SER A N 1
ATOM 1923 C CA . SER A 1 235 ? 1.529 7.567 14.945 1.00 93.50 235 SER A CA 1
ATOM 1924 C C . SER A 1 235 ? 1.595 6.988 16.365 1.00 93.50 235 SER A C 1
ATOM 1926 O O . SER A 1 235 ? 2.649 6.516 16.782 1.00 93.50 235 SER A O 1
ATOM 1928 N N . GLY A 1 236 ? 0.482 7.007 17.106 1.00 93.88 236 GLY A N 1
ATOM 1929 C CA . GLY A 1 236 ? 0.389 6.479 18.470 1.00 93.88 236 GLY A CA 1
ATOM 1930 C C . GLY A 1 236 ? 0.008 4.998 18.583 1.00 93.88 236 GLY A C 1
ATOM 1931 O O . GLY A 1 236 ? -0.064 4.497 19.704 1.00 93.88 236 GLY A O 1
ATOM 1932 N N . ALA A 1 237 ? -0.265 4.295 17.477 1.00 95.88 237 ALA A N 1
ATOM 1933 C CA . ALA A 1 237 ? -0.589 2.868 17.531 1.00 95.88 237 ALA A CA 1
ATOM 1934 C C . ALA A 1 237 ? 0.588 2.055 18.103 1.00 95.88 237 ALA A C 1
ATOM 1936 O O . ALA A 1 237 ? 1.724 2.217 17.660 1.00 95.88 237 ALA A O 1
ATOM 1937 N N . GLN A 1 238 ? 0.330 1.165 19.070 1.00 95.94 238 GLN A N 1
ATOM 1938 C CA . GLN A 1 238 ? 1.413 0.395 19.712 1.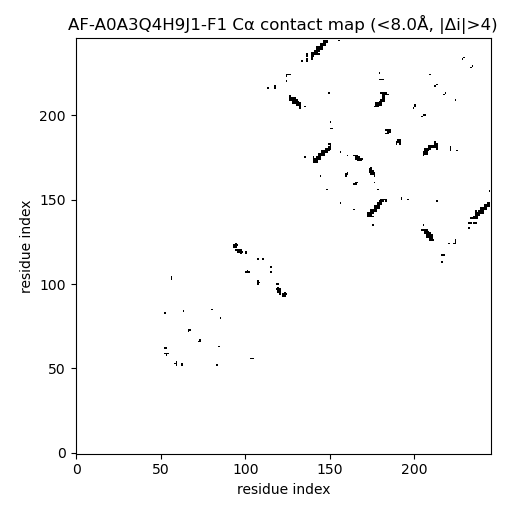00 95.94 238 GLN A CA 1
ATOM 1939 C C . GLN A 1 238 ? 1.932 -0.735 18.821 1.00 95.94 238 GLN A C 1
ATOM 1941 O O . GLN A 1 238 ? 3.138 -0.961 18.737 1.00 95.94 238 GLN A O 1
ATOM 1946 N N . PHE A 1 239 ? 1.020 -1.438 18.152 1.00 96.50 239 PHE A N 1
ATOM 1947 C CA . PHE A 1 239 ? 1.339 -2.518 17.232 1.00 96.50 239 PHE A CA 1
ATOM 1948 C C . PHE A 1 239 ? 0.544 -2.377 15.943 1.00 96.50 239 PHE A C 1
ATOM 1950 O O . PHE A 1 239 ? -0.617 -1.963 15.937 1.00 96.50 239 PHE A O 1
ATOM 1957 N N . ILE A 1 240 ? 1.174 -2.778 14.846 1.00 96.75 240 ILE A N 1
ATOM 1958 C CA . ILE A 1 240 ? 0.551 -2.849 13.531 1.00 96.75 240 ILE A CA 1
ATOM 1959 C C . ILE A 1 240 ? 0.718 -4.278 13.043 1.00 96.75 240 ILE A C 1
ATOM 1961 O O . ILE A 1 240 ? 1.834 -4.789 12.959 1.00 96.75 240 ILE A O 1
ATOM 1965 N N . PHE A 1 241 ? -0.395 -4.919 12.715 1.00 96.25 241 PHE A N 1
ATOM 1966 C CA . PHE A 1 241 ? -0.394 -6.192 12.015 1.00 96.25 241 PHE A CA 1
ATOM 1967 C C . PHE A 1 241 ? -0.837 -5.945 10.585 1.00 96.25 241 PHE A C 1
ATOM 1969 O O . PHE A 1 241 ? -1.855 -5.300 10.344 1.00 96.25 241 PHE A O 1
ATOM 1976 N N . LYS A 1 242 ? -0.066 -6.465 9.636 1.00 94.19 242 LYS A N 1
ATOM 1977 C CA . LYS A 1 242 ? -0.333 -6.294 8.217 1.00 94.19 242 LYS A CA 1
ATOM 1978 C C . LYS A 1 242 ? -0.573 -7.643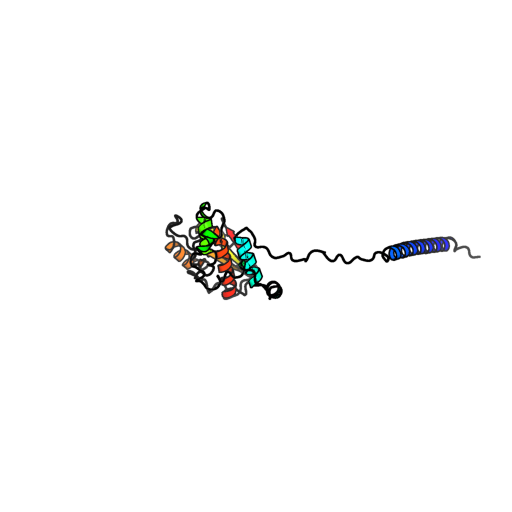 7.571 1.00 94.19 242 LYS A C 1
ATOM 1980 O O . LYS A 1 242 ? 0.262 -8.533 7.711 1.00 94.19 242 LYS A O 1
ATOM 1985 N N . ASP A 1 243 ? -1.647 -7.734 6.796 1.00 89.50 243 ASP A N 1
ATOM 1986 C CA . ASP A 1 243 ? -1.992 -8.941 6.049 1.00 89.50 243 ASP A CA 1
ATOM 1987 C C . ASP A 1 243 ? -2.386 -8.641 4.595 1.00 89.50 243 ASP A C 1
ATOM 1989 O O . ASP A 1 243 ? -2.756 -7.517 4.230 1.00 89.50 243 ASP A O 1
ATOM 1993 N N . TYR A 1 244 ? -2.285 -9.666 3.753 1.00 81.44 244 TYR A N 1
ATOM 1994 C CA . TYR A 1 244 ? -2.776 -9.680 2.384 1.00 81.44 244 TYR A CA 1
ATOM 1995 C C . TYR A 1 244 ? -3.667 -10.906 2.203 1.00 81.44 244 TYR A C 1
ATOM 1997 O O . TYR A 1 244 ? -3.177 -12.027 2.083 1.00 81.44 244 TYR A O 1
ATOM 2005 N N . PHE A 1 245 ? -4.980 -10.683 2.167 1.00 67.50 245 PHE A N 1
ATOM 2006 C CA . PHE A 1 245 ? -5.939 -11.774 2.043 1.00 67.50 245 PHE A CA 1
ATOM 2007 C C . PHE A 1 245 ? -6.350 -11.974 0.574 1.00 67.50 245 PHE A C 1
ATOM 2009 O O . PHE A 1 245 ? -7.088 -11.161 -0.002 1.00 67.50 245 PHE A O 1
ATOM 2016 N N . LEU A 1 246 ? -5.793 -13.037 -0.024 1.00 53.47 246 LEU A N 1
ATOM 2017 C CA . LEU A 1 246 ? -5.978 -13.476 -1.417 1.00 53.47 246 LEU A CA 1
ATOM 2018 C C . LEU A 1 246 ? -7.296 -14.171 -1.709 1.00 53.47 246 LEU A C 1
ATOM 2020 O O . LEU A 1 246 ? -8.073 -14.491 -0.790 1.00 53.47 246 LEU A O 1
#

Organism: Neolamprologus brichardi (NCBI:txid32507)

Sequence (246 aa):
MGLLPKMRLKVVVSLTMVNLFIFIIISRNINQDKSGHQKILIPSKRFWAKVAPSSAYWNRQQQILDIHSNQIFMTNHSSDIPEWLNDTSLTSNVCQPNLRVTTQVKDYNSLLPRFKDFLLYMRCRSYPIIMDQLDICKEPPFLLLAVKSLVPHFDRRQAIRQSWGKAGVLANRTVVTIFLLGNATPGDHHPDLSGMLHFENARHKDIIQWDFRDSFFNLTVKEVLFLEWIQARCSGAQFIFKDYFL

Foldseek 3Di:
DDDDDDPVVVVVVVVVVVVVVVVVVVVVVVVVVPPPPPPPPPPPDDPDDDDDADLAPVSNVVVLVCCVVDPVNVVVQVPHDPPSNPPVVPPPDQQAFDPVCVVSPPPLVPDDPVVSVCNRNVSDLDFDWPADQQPQQPPAFQEEEEEEDELVPPVVVVVLCVPVQPFDADPNTGYHYAYQYEDADVVNVDPPCVVVSVVVCVVPVRYIYTHDHDDPSCVVSSVSVVVVCCVVRRVRHNYYDYYYDD

Radius of gyration: 33.17 Å; Cα contacts (8 Å, |Δi|>4): 231; chains: 1; bounding box: 76×61×100 Å

Nearest PDB structures (foldseek):
  6wmo-assembly1_B  TM=9.726E-01  e=4.340E-21  Homo sapiens
  6wmm-assembly1_A  TM=9.599E-01  e=4.340E-21  Homo sapiens
  6wmn-assembly1_A  TM=9.485E-01  e=4.632E-21  Homo sapiens
  7jhi-assembly4_D  TM=9.374E-01  e=4.632E-21  Homo sapiens
  6wmn-assembly2_C  TM=9.505E-01  e=9.480E-21  Homo sapiens

InterPro domains:
  IPR002659 Glycosyl transferase, family 31 [PF01762] (155-242)
  IPR002659 Glycosyl transferase, family 31 [PTHR11214] (114-242)

Solvent-accessible surface area (backbone atoms only — not comparable to full-atom values): 14863 Å² total; per-residue (Å²): 136,90,88,82,74,70,70,64,53,55,53,51,53,49,52,51,50,51,52,49,52,52,50,52,53,53,53,53,54,60,61,63,67,73,73,61,78,79,72,79,80,70,69,92,57,64,93,68,69,85,89,71,82,54,89,50,59,67,59,32,54,49,52,51,50,52,42,76,72,32,68,77,60,51,69,79,35,83,87,64,74,59,76,88,71,66,69,78,68,88,78,58,73,53,72,51,72,42,69,65,47,65,78,68,34,86,69,45,86,78,51,56,68,72,58,50,54,46,62,27,37,66,69,44,64,85,59,59,74,78,38,78,59,82,72,74,36,72,60,58,29,48,32,38,37,41,34,44,49,55,72,89,48,55,68,58,54,49,50,34,50,75,49,94,45,50,58,46,75,54,96,93,35,43,33,44,46,39,36,43,29,37,38,68,46,62,92,74,76,38,74,93,50,63,70,61,49,52,52,49,35,73,73,65,64,34,46,37,29,31,68,42,73,61,45,84,85,38,51,59,47,56,48,54,49,48,54,54,45,35,64,76,58,38,70,64,42,73,37,77,48,78,49,74,74,130

Mean predicted aligned error: 13.35 Å

pLDDT: mean 82.87, std 14.93, range [37.75, 97.88]

Secondary structure (DSSP, 8-state):
-----SHHHHHHHHHHHHHHHHHHHHHHHHHHTTS--------SS-SSPP-PPPSSHHHHHHHHHHHHH-HHHHHTTTT---GGG---TTSS-TTS--TTHHHHSTTGGGS-HHHHHHHHHTT-----EEE--TTTTSS--SEEEEEE--TT-HHHHHHHHHTTT--EEETTEEEEEEEEEEEPPGGGT----HHHHHHHHHHH--EEEEEEE--GGGHHHHHHHHHHHHHHH-TT-SEEEEEE--